Protein AF-A0A2I0KK84-F1 (afdb_monomer_lite)

InterPro domains:
  IPR024599 Retinoblastoma-associated protein, N-terminal [PF11934] (88-222)
  IPR024599 Retinoblastoma-associated protein, N-terminal [SM01367] (76-222)
  IPR028309 Retinoblastoma protein family [PTHR13742] (11-236)

pLDDT: mean 79.25, std 16.7, range [33.12, 95.94]

Structure (mmCIF, N/CA/C/O backbone):
data_AF-A0A2I0KK84-F1
#
_entry.id   AF-A0A2I0KK84-F1
#
loop_
_atom_site.group_PDB
_atom_site.id
_atom_site.type_symbol
_atom_site.label_atom_id
_atom_site.label_alt_id
_atom_site.label_comp_id
_atom_site.label_asym_id
_atom_site.label_entity_id
_atom_site.label_seq_id
_atom_site.pdbx_PDB_ins_code
_atom_site.Cartn_x
_atom_site.Cartn_y
_atom_site.Cartn_z
_atom_site.occupancy
_atom_site.B_iso_or_equiv
_atom_site.auth_seq_id
_atom_site.auth_comp_id
_atom_site.auth_asym_id
_atom_site.auth_atom_id
_atom_site.pdbx_PDB_model_num
ATOM 1 N N . MET A 1 1 ? -22.135 7.947 37.751 1.00 33.12 1 MET A N 1
ATOM 2 C CA . MET A 1 1 ? -23.069 8.814 37.005 1.00 33.12 1 MET A CA 1
ATOM 3 C C . MET A 1 1 ? -22.453 8.969 35.633 1.00 33.12 1 MET A C 1
ATOM 5 O O . MET A 1 1 ? -21.599 9.827 35.465 1.00 33.12 1 MET A O 1
ATOM 9 N N . ASP A 1 2 ? -22.790 8.059 34.724 1.00 37.44 2 ASP A N 1
ATOM 10 C CA . ASP A 1 2 ? -22.299 8.095 33.347 1.00 37.44 2 ASP A CA 1
ATOM 11 C C . ASP A 1 2 ? -23.127 9.112 32.564 1.00 37.44 2 ASP A C 1
ATOM 13 O O . ASP A 1 2 ? -24.360 9.060 32.559 1.00 37.44 2 ASP A O 1
ATOM 17 N N . SER A 1 3 ? -22.447 10.087 31.967 1.00 38.97 3 SER A N 1
ATOM 18 C CA . SER A 1 3 ? -23.078 11.108 31.138 1.00 38.97 3 SER A CA 1
ATOM 19 C C . SER A 1 3 ? -23.563 10.484 29.822 1.00 38.97 3 SER A C 1
ATOM 21 O O . SER A 1 3 ? -22.759 9.881 29.113 1.00 38.97 3 SER A O 1
ATOM 23 N N . PRO A 1 4 ? -24.829 10.688 29.415 1.00 45.78 4 PRO A N 1
ATOM 24 C CA . PRO A 1 4 ? -25.381 10.139 28.170 1.00 45.78 4 PRO A CA 1
ATOM 25 C C . PRO A 1 4 ? -24.729 10.697 26.888 1.00 45.78 4 PRO A C 1
ATOM 27 O O . PRO A 1 4 ? -24.969 10.171 25.804 1.00 45.78 4 PRO A O 1
ATOM 30 N N . ALA A 1 5 ? -23.883 11.727 27.000 1.00 46.88 5 ALA A N 1
ATOM 31 C CA . ALA A 1 5 ? -23.176 12.343 25.878 1.00 46.88 5 ALA A CA 1
ATOM 32 C C . ALA A 1 5 ? -22.099 11.436 25.246 1.00 46.88 5 ALA A C 1
ATOM 34 O O . ALA A 1 5 ? -21.912 11.491 24.036 1.00 46.88 5 ALA A O 1
ATOM 35 N N . ASP A 1 6 ? -21.448 10.570 26.031 1.00 55.09 6 ASP A N 1
ATOM 36 C CA . ASP A 1 6 ? -20.323 9.738 25.562 1.00 55.09 6 ASP A CA 1
ATOM 37 C C . ASP A 1 6 ? -20.799 8.611 24.620 1.00 55.09 6 ASP A C 1
ATOM 39 O O . ASP A 1 6 ? -20.176 8.297 23.609 1.00 55.09 6 ASP A O 1
ATOM 43 N N . SER A 1 7 ? -21.994 8.065 24.882 1.00 60.94 7 SER A N 1
ATOM 44 C CA . SER A 1 7 ? -22.589 7.000 24.058 1.00 60.94 7 SER A CA 1
ATOM 45 C C . SER A 1 7 ? -22.933 7.442 22.628 1.00 60.94 7 SER A C 1
ATOM 47 O O . SER A 1 7 ? -22.728 6.683 21.682 1.00 60.94 7 SER A O 1
ATOM 49 N N . GLY A 1 8 ? -23.396 8.684 22.446 1.00 70.06 8 GLY A N 1
ATOM 50 C CA . GLY A 1 8 ? -23.787 9.201 21.131 1.00 70.06 8 GLY A CA 1
ATOM 51 C C . GLY A 1 8 ? -22.597 9.504 20.219 1.00 70.06 8 GLY A C 1
ATOM 52 O O . GLY A 1 8 ? -22.679 9.309 19.006 1.00 70.06 8 GLY A O 1
ATOM 53 N N . GLU A 1 9 ? -21.475 9.943 20.789 1.00 70.19 9 GLU A N 1
ATOM 54 C CA . GLU A 1 9 ? -20.244 10.195 20.035 1.00 70.19 9 GLU A CA 1
ATOM 55 C C . GLU A 1 9 ? -19.586 8.882 19.593 1.00 70.19 9 GLU A C 1
ATOM 57 O O . GLU A 1 9 ? -19.183 8.745 18.436 1.00 70.19 9 GLU A O 1
ATOM 62 N N . ILE A 1 10 ? -19.578 7.876 20.474 1.00 72.19 10 ILE A N 1
ATOM 63 C CA . ILE A 1 10 ? -19.091 6.522 20.185 1.00 72.19 10 ILE A CA 1
ATOM 64 C C . ILE A 1 10 ? -19.821 5.899 18.985 1.00 72.19 10 ILE A C 1
ATOM 66 O O . ILE A 1 10 ? -19.176 5.331 18.095 1.00 72.19 10 ILE A O 1
ATOM 70 N N . ASP A 1 11 ? -21.148 6.019 18.939 1.00 81.12 11 ASP A N 1
ATOM 71 C CA . ASP A 1 11 ? -21.962 5.478 17.847 1.00 81.12 11 ASP A CA 1
ATOM 72 C C . ASP A 1 11 ? -21.779 6.279 16.547 1.00 81.12 11 ASP A C 1
ATOM 74 O O . ASP A 1 11 ? -21.732 5.707 15.452 1.00 81.12 11 ASP A O 1
ATOM 78 N N . ALA A 1 12 ? -21.584 7.598 16.647 1.00 85.62 12 ALA A N 1
ATOM 79 C CA . ALA A 1 12 ? -21.305 8.447 15.493 1.00 85.62 12 ALA A CA 1
ATOM 80 C C . ALA A 1 12 ? -19.958 8.107 14.828 1.00 85.62 12 ALA A C 1
ATOM 82 O O . ALA A 1 12 ? -19.878 8.052 13.598 1.00 85.62 12 ALA A O 1
ATOM 83 N N . VAL A 1 13 ? -18.904 7.850 15.613 1.00 86.62 13 VAL A N 1
ATOM 84 C CA . VAL A 1 13 ? -17.591 7.437 15.084 1.00 86.62 13 VAL A CA 1
ATOM 85 C C . VAL A 1 13 ? -17.685 6.051 14.431 1.00 86.62 13 VAL A C 1
ATOM 87 O O . VAL A 1 13 ? -17.140 5.844 13.347 1.00 86.62 13 VAL A O 1
ATOM 90 N N . GLU A 1 14 ? -18.403 5.100 15.039 1.00 88.69 14 GLU A N 1
ATOM 91 C CA . GLU A 1 14 ? -18.605 3.761 14.461 1.00 88.69 14 GLU A CA 1
ATOM 92 C C . GLU A 1 14 ? -19.365 3.820 13.126 1.00 88.69 14 GLU A C 1
ATOM 94 O O . GLU A 1 14 ? -19.008 3.117 12.172 1.00 88.69 14 GLU A O 1
ATOM 99 N N . SER A 1 15 ? -20.348 4.719 13.009 1.00 89.62 15 SER A N 1
ATOM 100 C CA . SER A 1 15 ? -21.029 4.993 11.741 1.00 89.62 15 SER A CA 1
ATOM 101 C C . SER A 1 15 ? -20.069 5.549 10.684 1.00 89.62 15 SER A C 1
ATOM 103 O O . SER A 1 15 ? -20.058 5.050 9.557 1.00 89.62 15 SER A O 1
ATOM 105 N N . ARG A 1 16 ? -19.213 6.523 11.039 1.00 90.88 16 ARG A N 1
ATOM 106 C CA . ARG A 1 16 ? -18.192 7.073 10.124 1.00 90.88 16 ARG A CA 1
ATOM 107 C C . ARG A 1 16 ? -17.195 6.011 9.668 1.00 90.88 16 ARG A C 1
ATOM 109 O O . ARG A 1 16 ? -16.869 5.953 8.486 1.00 90.88 16 ARG A O 1
ATOM 116 N N . PHE A 1 17 ? -16.742 5.141 10.570 1.00 91.38 17 PHE A N 1
ATOM 117 C CA . PHE A 1 17 ? -15.854 4.032 10.215 1.00 91.38 17 PHE A CA 1
ATOM 118 C C . PHE A 1 17 ? -16.531 3.040 9.264 1.00 91.38 17 PHE A C 1
ATOM 120 O O . PHE A 1 17 ? -15.917 2.563 8.311 1.00 91.38 17 PHE A O 1
ATOM 127 N N . THR A 1 18 ? -17.808 2.743 9.495 1.00 90.75 18 THR A N 1
ATOM 128 C CA . THR A 1 18 ? -18.591 1.845 8.640 1.00 90.75 18 THR A CA 1
ATOM 129 C C . THR A 1 18 ? -18.776 2.422 7.240 1.00 90.75 18 THR A C 1
ATOM 131 O O . THR A 1 18 ? -18.600 1.712 6.249 1.00 90.75 18 THR A O 1
ATOM 134 N N . GLU A 1 19 ? -19.107 3.709 7.150 1.00 89.50 19 GLU A N 1
ATOM 135 C CA . GLU A 1 19 ? -19.177 4.435 5.885 1.00 89.50 19 GLU A CA 1
ATOM 136 C C . GLU A 1 19 ? -17.816 4.448 5.184 1.00 89.50 19 GLU A C 1
ATOM 138 O O . GLU A 1 19 ? -17.741 4.133 3.997 1.00 89.50 19 GLU A O 1
ATOM 143 N N . PHE A 1 20 ? -16.735 4.703 5.927 1.00 87.88 20 PHE A N 1
ATOM 144 C CA . PHE A 1 20 ? -15.373 4.607 5.417 1.00 87.88 20 PHE A CA 1
ATOM 145 C C . PHE A 1 20 ? -15.127 3.210 4.835 1.00 87.88 20 PHE A C 1
ATOM 147 O O . PHE A 1 20 ? -14.833 3.091 3.659 1.00 87.88 20 PHE A O 1
ATOM 154 N N . CYS A 1 21 ? -15.371 2.125 5.568 1.00 86.75 21 CYS A N 1
ATOM 155 C CA . CYS A 1 21 ? -15.178 0.761 5.064 1.00 86.75 21 CYS A CA 1
ATOM 156 C C . CYS A 1 21 ? -15.985 0.445 3.788 1.00 86.75 21 CYS A C 1
ATOM 158 O O . CYS A 1 21 ? -15.460 -0.197 2.875 1.00 86.75 21 CYS A O 1
ATOM 160 N N . LYS A 1 22 ? -17.240 0.909 3.707 1.00 82.19 22 LYS A N 1
ATOM 161 C CA . LYS A 1 22 ? -18.108 0.729 2.529 1.00 82.19 22 LYS A CA 1
ATOM 162 C C . LYS A 1 22 ? -17.603 1.512 1.319 1.00 82.19 22 LYS A C 1
ATOM 164 O O . LYS A 1 22 ? -17.565 0.971 0.217 1.00 82.19 22 LYS A O 1
ATOM 169 N N . ASN A 1 23 ? -17.184 2.757 1.537 1.00 73.38 23 ASN A N 1
ATOM 170 C CA . ASN A 1 23 ? -16.682 3.644 0.490 1.00 73.38 23 ASN A CA 1
ATOM 171 C C . ASN A 1 23 ? -15.270 3.274 0.043 1.00 73.38 23 ASN A C 1
ATOM 173 O O . ASN A 1 23 ? -14.883 3.568 -1.086 1.00 73.38 23 ASN A O 1
ATOM 177 N N . VAL A 1 24 ? -14.481 2.672 0.936 1.00 62.72 24 VAL A N 1
ATOM 178 C CA . VAL A 1 24 ? -13.043 2.599 0.731 1.00 62.72 24 VAL A CA 1
ATOM 179 C C . VAL A 1 24 ? -12.709 1.518 -0.285 1.00 62.72 24 VAL A C 1
ATOM 181 O O . VAL A 1 24 ? -11.815 1.761 -1.089 1.00 62.72 24 VAL A O 1
ATOM 184 N N . LEU A 1 25 ? -13.360 0.344 -0.296 1.00 60.62 25 LEU A N 1
ATOM 185 C CA . LEU A 1 25 ? -12.730 -0.821 -0.949 1.00 60.62 25 LEU A CA 1
ATOM 186 C C . LEU A 1 25 ? -13.645 -1.905 -1.520 1.00 60.62 25 LEU A C 1
ATOM 188 O O . LEU A 1 25 ? -13.113 -2.932 -1.937 1.00 60.62 25 LEU A O 1
ATOM 192 N N . SER A 1 26 ? -14.976 -1.739 -1.509 1.00 66.38 26 SER A N 1
ATOM 193 C CA . SER A 1 26 ? -15.898 -2.860 -1.786 1.00 66.38 26 SER A CA 1
ATOM 194 C C . SER A 1 26 ? -15.462 -4.125 -1.031 1.00 66.38 26 SER A C 1
ATOM 196 O O . SER A 1 26 ? -15.293 -5.185 -1.628 1.00 66.38 26 SER A O 1
ATOM 198 N N . LEU A 1 27 ? -15.161 -3.958 0.266 1.00 71.44 27 LEU A N 1
ATOM 199 C CA . LEU A 1 27 ? -14.640 -5.029 1.112 1.00 71.44 27 LEU A CA 1
ATOM 200 C C . LEU A 1 27 ? -15.548 -6.246 1.016 1.00 71.44 27 LEU A C 1
ATOM 202 O O . LEU A 1 27 ? -16.772 -6.111 1.081 1.00 71.44 27 LEU A O 1
ATOM 206 N N . ASP A 1 28 ? -14.944 -7.426 0.936 1.00 79.56 28 ASP A N 1
ATOM 207 C CA . ASP A 1 28 ? -15.693 -8.647 1.150 1.00 79.56 28 ASP A CA 1
ATOM 208 C C . ASP A 1 28 ? -16.299 -8.640 2.563 1.00 79.56 28 ASP A C 1
ATOM 210 O O . ASP A 1 28 ? -15.789 -8.015 3.503 1.00 79.56 28 ASP A O 1
ATOM 214 N N . GLU A 1 29 ? -17.420 -9.336 2.705 1.00 82.12 29 GLU A N 1
ATOM 215 C CA . GLU A 1 29 ? -18.215 -9.333 3.929 1.00 82.12 29 GLU A CA 1
ATOM 216 C C . GLU A 1 29 ? -17.411 -9.804 5.154 1.00 82.12 29 GLU A C 1
ATOM 218 O O . GLU A 1 29 ? -17.596 -9.288 6.261 1.00 82.12 29 GLU A O 1
ATOM 223 N N . SER A 1 30 ? -16.450 -10.715 4.957 1.00 85.19 30 SER A N 1
ATOM 224 C CA . SER A 1 30 ? -15.622 -11.244 6.041 1.00 85.19 30 SER A CA 1
ATOM 225 C C . SER A 1 30 ? -14.614 -10.209 6.546 1.00 85.19 30 SER A C 1
ATOM 227 O O . SER A 1 30 ? -14.532 -9.953 7.753 1.00 85.19 30 SER A O 1
ATOM 229 N N . THR A 1 31 ? -13.921 -9.531 5.631 1.00 84.81 31 THR A N 1
ATOM 230 C CA . THR A 1 31 ? -12.954 -8.481 5.953 1.00 84.81 31 THR A CA 1
ATOM 231 C C . THR A 1 31 ? -13.646 -7.252 6.529 1.00 84.81 31 THR A C 1
ATOM 233 O O . THR A 1 31 ? -13.137 -6.637 7.471 1.00 84.81 31 THR A O 1
ATOM 236 N N . PHE A 1 32 ? -14.836 -6.909 6.032 1.00 88.25 32 PHE A N 1
ATOM 237 C CA . PHE A 1 32 ? -15.665 -5.858 6.613 1.00 88.25 32 PHE A CA 1
ATOM 238 C C . PHE A 1 32 ? -16.050 -6.196 8.061 1.00 88.25 32 PHE A C 1
ATOM 240 O O . PHE A 1 32 ? -15.816 -5.393 8.968 1.00 88.25 32 PHE A O 1
ATOM 247 N N . SER A 1 33 ? -16.562 -7.407 8.310 1.00 88.75 33 SER A N 1
ATOM 248 C CA . SER A 1 33 ? -16.962 -7.834 9.655 1.00 88.75 33 SER A CA 1
ATOM 249 C C . SER A 1 33 ? -15.792 -7.835 10.642 1.00 88.75 33 SER A C 1
ATOM 251 O O . SER A 1 33 ? -15.963 -7.424 11.792 1.00 88.75 33 SER A O 1
ATOM 253 N N . GLN A 1 34 ? -14.605 -8.276 10.222 1.00 90.25 34 GLN A N 1
ATOM 254 C CA . GLN A 1 34 ? -13.406 -8.255 11.063 1.00 90.25 34 GLN A CA 1
ATOM 255 C C . GLN A 1 34 ? -12.913 -6.831 11.333 1.00 90.25 34 GLN A C 1
ATOM 257 O O . GLN A 1 34 ? -12.509 -6.531 12.456 1.00 90.25 34 GLN A O 1
ATOM 262 N N . SER A 1 35 ? -13.006 -5.945 10.338 1.00 91.06 35 SER A N 1
ATOM 263 C CA . SER A 1 35 ? -12.667 -4.522 10.474 1.00 91.06 35 SER A CA 1
ATOM 264 C C . SER A 1 35 ? -13.551 -3.837 11.509 1.00 91.06 35 SER A C 1
ATOM 266 O O . SER A 1 35 ? -13.036 -3.198 12.424 1.00 91.06 35 SER A O 1
ATOM 268 N N . VAL A 1 36 ? -14.871 -4.033 11.428 1.00 92.56 36 VAL A N 1
ATOM 269 C CA . VAL A 1 36 ? -15.829 -3.487 12.407 1.00 92.56 36 VAL A CA 1
ATOM 270 C C . VAL A 1 36 ? -15.592 -4.076 13.797 1.00 92.56 36 VAL A C 1
ATOM 272 O O . VAL A 1 36 ? -15.618 -3.343 14.784 1.00 92.56 36 VAL A O 1
ATOM 275 N N . LYS A 1 37 ? -15.296 -5.379 13.893 1.00 93.44 37 LYS A N 1
ATOM 276 C CA . LYS A 1 37 ? -14.984 -6.028 15.172 1.00 93.44 37 LYS A CA 1
ATOM 277 C C . LYS A 1 37 ? -13.737 -5.425 15.825 1.00 93.44 37 LYS A C 1
ATOM 279 O O . LYS A 1 37 ? -13.807 -5.002 16.974 1.00 93.44 37 LYS A O 1
ATOM 284 N N . LEU A 1 38 ? -12.617 -5.345 15.101 1.00 93.94 38 LEU A N 1
ATOM 285 C CA . LEU A 1 38 ? -11.375 -4.767 15.627 1.00 93.94 38 LEU A CA 1
ATOM 286 C C . LEU A 1 38 ? -11.544 -3.280 15.964 1.00 93.94 38 LEU A C 1
ATOM 288 O O . LEU A 1 38 ? -11.023 -2.808 16.976 1.00 93.94 38 LEU A O 1
ATOM 292 N N . PHE A 1 39 ? -12.296 -2.539 15.150 1.00 94.19 39 PHE A N 1
ATOM 293 C CA . PHE A 1 39 ? -12.620 -1.150 15.447 1.00 94.19 39 PHE A CA 1
ATOM 294 C C . PHE A 1 39 ? -13.385 -1.023 16.768 1.00 94.19 39 PHE A C 1
ATOM 296 O O . PHE A 1 39 ? -12.996 -0.230 17.619 1.00 94.19 39 PHE A O 1
ATOM 303 N N . ARG A 1 40 ? -14.419 -1.841 16.996 1.00 92.56 40 ARG A N 1
ATOM 304 C CA . ARG A 1 40 ? -15.213 -1.799 18.232 1.00 92.56 40 ARG A CA 1
ATOM 305 C C . ARG A 1 40 ? -14.384 -2.095 19.479 1.00 92.56 40 ARG A C 1
ATOM 307 O O . ARG A 1 40 ? -14.573 -1.431 20.493 1.00 92.56 40 ARG A O 1
ATOM 314 N N . GLU A 1 41 ? -13.445 -3.030 19.385 1.00 92.19 41 GLU A N 1
ATOM 315 C CA . GLU A 1 41 ? -12.518 -3.325 20.481 1.00 92.19 41 GLU A CA 1
ATOM 316 C C . GLU A 1 41 ? -11.531 -2.177 20.718 1.00 92.19 41 GLU A C 1
ATOM 318 O O . GLU A 1 41 ? -11.165 -1.908 21.853 1.00 92.19 41 GLU A O 1
ATOM 323 N N . THR A 1 42 ? -11.115 -1.451 19.677 1.00 91.56 42 THR A N 1
ATOM 324 C CA . THR A 1 42 ? -10.060 -0.425 19.780 1.00 91.56 42 THR A CA 1
ATOM 325 C C . THR A 1 42 ? -10.568 1.018 19.869 1.00 91.56 42 THR A C 1
ATOM 327 O O . THR A 1 42 ? -9.778 1.907 20.185 1.00 91.56 42 THR A O 1
ATOM 330 N N . LYS A 1 43 ? -11.862 1.290 19.637 1.00 87.75 43 LYS A N 1
ATOM 331 C CA . LYS A 1 43 ? -12.420 2.658 19.559 1.00 87.75 43 LYS A CA 1
ATOM 332 C C . LYS A 1 43 ? -12.238 3.471 20.840 1.00 87.75 43 LYS A C 1
ATOM 334 O O . LYS A 1 43 ? -11.976 4.668 20.774 1.00 87.75 43 LYS A O 1
ATOM 339 N N . HIS A 1 44 ? -12.278 2.821 22.002 1.00 87.19 44 HIS A N 1
ATOM 340 C CA . HIS A 1 44 ? -12.043 3.480 23.288 1.00 87.19 44 HIS A CA 1
ATOM 341 C C . HIS A 1 44 ? -10.611 4.035 23.409 1.00 87.19 44 HIS A C 1
ATOM 343 O O . HIS A 1 44 ? -10.411 5.113 23.964 1.00 87.19 44 HIS A O 1
ATOM 349 N N . LEU A 1 45 ? -9.619 3.349 22.822 1.00 86.44 45 LEU A N 1
ATOM 350 C CA . LEU A 1 45 ? -8.225 3.804 22.799 1.00 86.44 45 LEU A CA 1
ATOM 351 C C . LEU A 1 45 ? -8.044 5.036 21.909 1.00 86.44 45 LEU A C 1
ATOM 353 O O . LEU A 1 45 ? -7.182 5.871 22.179 1.00 86.44 45 LEU A O 1
ATOM 357 N N . MET A 1 46 ? -8.831 5.148 20.837 1.00 82.19 46 MET A N 1
ATOM 358 C CA . MET A 1 46 ? -8.838 6.322 19.965 1.00 82.19 46 MET A CA 1
ATOM 359 C C . MET A 1 46 ? -9.383 7.542 20.715 1.00 82.19 46 MET A C 1
ATOM 361 O O . MET A 1 46 ? -8.729 8.584 20.748 1.00 82.19 46 MET A O 1
ATOM 365 N N . LEU A 1 47 ? -10.533 7.383 21.375 1.00 76.62 47 LEU A N 1
ATOM 366 C CA . LEU A 1 47 ? -11.208 8.447 22.125 1.00 76.62 47 LEU A CA 1
ATOM 367 C C . LEU A 1 47 ? -10.343 8.976 23.276 1.00 76.62 47 LEU A C 1
ATOM 369 O O . LEU A 1 47 ? -10.202 10.186 23.429 1.00 76.62 47 LEU A O 1
ATOM 373 N N . SER A 1 48 ? -9.636 8.098 23.998 1.00 74.75 48 SER A N 1
ATOM 374 C CA . SER A 1 48 ? -8.691 8.523 25.043 1.00 74.75 48 SER A CA 1
ATOM 375 C C . SER A 1 48 ? -7.480 9.309 24.512 1.00 74.75 48 SER A C 1
ATOM 377 O O . SER A 1 48 ? -6.795 9.998 25.266 1.00 74.75 48 SER A O 1
ATOM 379 N N . ASN A 1 49 ? -7.165 9.198 23.216 1.00 64.81 49 ASN A N 1
ATOM 380 C CA . ASN A 1 49 ? -6.065 9.945 22.600 1.00 64.81 49 ASN A CA 1
ATOM 381 C C . ASN A 1 49 ? -6.506 11.312 22.080 1.00 64.81 49 ASN A C 1
ATOM 383 O O . ASN A 1 49 ? -5.712 12.248 22.123 1.00 64.81 49 ASN A O 1
ATOM 387 N N . LEU A 1 50 ? -7.757 11.443 21.633 1.00 64.38 50 LEU A N 1
ATOM 388 C CA . LEU A 1 50 ? -8.321 12.705 21.152 1.00 64.38 50 LEU A CA 1
ATOM 389 C C . LEU A 1 50 ? -8.305 13.798 22.231 1.00 64.38 50 LEU A C 1
ATOM 391 O O . LEU A 1 50 ? -8.079 14.963 21.920 1.00 64.38 50 LEU A O 1
ATOM 395 N N . SER A 1 51 ? -8.423 13.423 23.507 1.00 52.16 51 SER A N 1
ATOM 396 C CA . SER A 1 51 ? -8.337 14.352 24.641 1.00 52.16 51 SER A CA 1
ATOM 397 C C . SER A 1 51 ? -6.919 14.850 24.962 1.00 52.16 51 SER A C 1
ATOM 399 O O . SER A 1 51 ? -6.768 15.735 25.801 1.00 52.16 51 SER A O 1
ATOM 401 N N . THR A 1 52 ? -5.873 14.285 24.343 1.00 48.56 52 THR A N 1
ATOM 402 C CA . THR A 1 52 ? -4.478 14.442 24.808 1.00 48.56 52 THR A CA 1
ATOM 403 C C . THR A 1 52 ? -3.515 14.957 23.725 1.00 48.56 52 THR A C 1
ATOM 405 O O . THR A 1 52 ? -2.343 15.205 24.007 1.00 48.56 52 THR A O 1
ATOM 408 N N . VAL A 1 53 ? -3.966 15.139 22.478 1.00 49.03 53 VAL A N 1
ATOM 409 C CA . VAL A 1 53 ? -3.086 15.466 21.342 1.00 49.03 53 VAL A CA 1
ATOM 410 C C . VAL A 1 53 ? -3.219 16.938 20.943 1.00 49.03 53 VAL A C 1
ATOM 412 O O . VAL A 1 53 ? -4.113 17.331 20.206 1.00 49.03 53 VAL A O 1
ATOM 415 N N . GLY A 1 54 ? -2.276 17.764 21.399 1.00 47.34 54 GLY A N 1
ATOM 416 C CA . GLY A 1 54 ? -2.211 19.204 21.106 1.00 47.34 54 GLY A CA 1
ATOM 417 C C . GLY A 1 54 ? -1.639 19.587 19.732 1.00 47.34 54 GLY A C 1
ATOM 418 O O . GLY A 1 54 ? -1.143 20.699 19.592 1.00 47.34 54 GLY A O 1
ATOM 419 N N . SER A 1 55 ? -1.649 18.699 18.730 1.00 52.44 55 SER A N 1
ATOM 420 C CA . SER A 1 55 ? -1.049 18.991 17.409 1.00 52.44 55 SER A CA 1
ATOM 421 C C . SER A 1 55 ? -1.784 18.409 16.196 1.00 52.44 55 SER A C 1
ATOM 423 O O . SER A 1 55 ? -1.472 18.806 15.077 1.00 52.44 55 SER A O 1
ATOM 425 N N . ILE A 1 56 ? -2.723 17.481 16.382 1.00 64.50 56 ILE A N 1
ATOM 426 C CA . ILE A 1 56 ? -3.416 16.770 15.300 1.00 64.50 56 ILE A CA 1
ATOM 427 C C . ILE A 1 56 ? -4.903 17.041 15.492 1.00 64.50 56 ILE A C 1
ATOM 429 O O . ILE A 1 56 ? -5.406 16.944 16.612 1.00 64.50 56 ILE A O 1
ATOM 433 N N . THR A 1 57 ? -5.600 17.423 14.425 1.00 76.06 57 THR A N 1
ATOM 434 C CA . THR A 1 57 ? -7.050 17.645 14.511 1.00 76.06 57 THR A CA 1
ATOM 435 C C . THR A 1 57 ? -7.765 16.338 14.852 1.00 76.06 57 THR A C 1
ATOM 437 O O . THR A 1 57 ? -7.300 15.256 14.487 1.00 76.06 57 THR A O 1
ATOM 440 N N . ALA A 1 58 ? -8.910 16.417 15.533 1.00 77.75 58 ALA A N 1
ATOM 441 C CA . ALA A 1 58 ? -9.678 15.226 15.894 1.00 77.75 58 ALA A CA 1
ATOM 442 C C . ALA A 1 58 ? -10.005 14.350 14.668 1.00 77.75 58 ALA A C 1
ATOM 444 O O . ALA A 1 58 ? -9.842 13.132 14.697 1.00 77.75 58 ALA A O 1
ATOM 445 N N . GLU A 1 59 ? -10.350 14.991 13.550 1.00 83.12 59 GLU A N 1
ATOM 446 C CA . GLU A 1 59 ? -10.620 14.326 12.274 1.00 83.12 59 GLU A CA 1
ATOM 447 C C . GLU A 1 59 ? -9.401 13.595 11.698 1.00 83.12 59 GLU A C 1
ATOM 449 O O . GLU A 1 59 ? -9.525 12.520 11.112 1.00 83.12 59 GLU A O 1
ATOM 454 N N . GLU A 1 60 ? -8.207 14.167 11.833 1.00 85.25 60 GLU A N 1
ATOM 455 C CA . GLU A 1 60 ? -6.984 13.543 11.339 1.00 85.25 60 GLU A CA 1
ATOM 456 C C . GLU A 1 60 ? -6.601 12.330 12.196 1.00 85.25 60 GLU A C 1
ATOM 458 O O . GLU A 1 60 ? -6.278 11.274 11.650 1.00 85.25 60 GLU A O 1
ATOM 463 N N . ALA A 1 61 ? -6.738 12.422 13.522 1.00 85.44 61 ALA A N 1
ATOM 464 C CA . ALA A 1 61 ? -6.533 11.288 14.421 1.00 85.44 61 ALA A CA 1
ATOM 465 C C . ALA A 1 61 ? -7.507 10.127 14.131 1.00 85.44 61 ALA A C 1
ATOM 467 O O . ALA A 1 61 ? -7.086 8.967 14.131 1.00 85.44 61 ALA A O 1
ATOM 468 N N . GLU A 1 62 ? -8.772 10.425 13.810 1.00 89.31 62 GLU A N 1
ATOM 469 C CA . GLU A 1 62 ? -9.741 9.421 13.343 1.00 89.31 62 GLU A CA 1
ATOM 470 C C . GLU A 1 62 ? -9.265 8.725 12.064 1.00 89.31 62 GLU A C 1
ATOM 472 O O . GLU A 1 62 ? -9.229 7.496 12.000 1.00 89.31 62 GLU A O 1
ATOM 477 N N . ARG A 1 63 ? -8.829 9.491 11.057 1.00 90.88 63 ARG A N 1
ATOM 478 C CA . ARG A 1 63 ? -8.331 8.944 9.782 1.00 90.88 63 ARG A CA 1
ATOM 479 C C . ARG A 1 63 ? -7.129 8.025 9.980 1.00 90.88 63 ARG A C 1
ATOM 481 O O . ARG A 1 63 ? -7.060 6.961 9.352 1.00 90.88 63 ARG A O 1
ATOM 488 N N . TYR A 1 64 ? -6.196 8.402 10.856 1.00 91.56 64 TYR A N 1
ATOM 489 C CA . TYR A 1 64 ? -5.064 7.549 11.219 1.00 91.56 64 TYR A CA 1
ATOM 490 C C . TYR A 1 64 ? -5.528 6.259 11.897 1.00 91.56 64 TYR A C 1
ATOM 492 O O . TYR A 1 64 ? -5.041 5.182 11.545 1.00 91.56 64 TYR A O 1
ATOM 500 N N . TRP A 1 65 ? -6.497 6.340 12.811 1.00 92.62 65 TRP A N 1
ATOM 501 C CA . TRP A 1 65 ? -7.017 5.165 13.507 1.00 92.62 65 TRP A CA 1
ATOM 502 C C . TRP A 1 65 ? -7.778 4.217 12.575 1.00 92.62 65 TRP A C 1
ATOM 504 O O . TRP A 1 65 ? -7.566 3.005 12.610 1.00 92.62 65 TRP A O 1
ATOM 514 N N . PHE A 1 66 ? -8.610 4.750 11.679 1.00 93.00 66 PHE A N 1
ATOM 515 C CA . PHE A 1 66 ? -9.320 3.954 10.675 1.00 93.00 66 PHE A CA 1
ATOM 516 C C . PHE A 1 66 ? -8.329 3.235 9.757 1.00 93.00 66 PHE A C 1
ATOM 518 O O . PHE A 1 66 ? -8.452 2.032 9.511 1.00 93.00 66 PHE A O 1
ATOM 525 N N . SER A 1 67 ? -7.298 3.957 9.310 1.00 93.50 67 SER A N 1
ATOM 526 C CA . SER A 1 67 ? -6.235 3.399 8.474 1.00 93.50 67 SER A CA 1
ATOM 527 C C . SER A 1 67 ? -5.435 2.322 9.204 1.00 93.50 67 SER A C 1
ATOM 529 O O . SER A 1 67 ? -5.092 1.299 8.613 1.00 93.50 67 SER A O 1
ATOM 531 N N . PHE A 1 68 ? -5.173 2.523 10.496 1.00 94.69 68 PHE A N 1
ATOM 532 C CA . PHE A 1 68 ? -4.515 1.558 11.368 1.00 94.69 68 PHE A CA 1
ATOM 533 C C . PHE A 1 68 ? -5.313 0.254 11.499 1.00 94.69 68 PHE A C 1
ATOM 535 O O . PHE A 1 68 ? -4.748 -0.826 11.305 1.00 94.69 68 PHE A O 1
ATOM 542 N N . VAL A 1 69 ? -6.615 0.344 11.784 1.00 94.38 69 VAL A N 1
ATOM 543 C CA . VAL A 1 69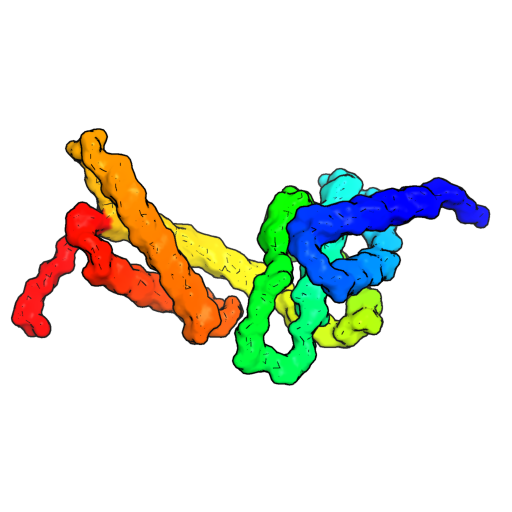 ? -7.494 -0.828 11.920 1.00 94.38 69 VAL A CA 1
ATOM 544 C C . VAL A 1 69 ? -7.535 -1.618 10.618 1.00 94.38 69 VAL A C 1
ATOM 546 O O . VAL A 1 69 ? -7.268 -2.819 10.623 1.00 94.38 69 VAL A O 1
ATOM 549 N N . LEU A 1 70 ? -7.790 -0.947 9.493 1.00 92.25 70 LEU A N 1
ATOM 550 C CA . LEU A 1 70 ? -7.838 -1.593 8.181 1.00 92.25 70 LEU A CA 1
ATOM 551 C C . LEU A 1 70 ? -6.494 -2.213 7.792 1.00 92.25 70 LEU A C 1
ATOM 553 O O . LEU A 1 70 ? -6.463 -3.315 7.248 1.00 92.25 70 LEU A O 1
ATOM 557 N N . TYR A 1 71 ? -5.378 -1.547 8.101 1.00 92.06 71 TYR A N 1
ATOM 558 C CA . TYR A 1 71 ? -4.049 -2.114 7.897 1.00 92.06 71 TYR A CA 1
ATOM 559 C C . TYR A 1 71 ? -3.852 -3.394 8.717 1.00 92.06 71 TYR A C 1
ATOM 561 O O . TYR A 1 71 ? -3.390 -4.395 8.171 1.00 92.06 71 TYR A O 1
ATOM 569 N N . CYS A 1 72 ? -4.235 -3.396 9.997 1.00 92.56 72 CYS A N 1
ATOM 570 C CA . CYS A 1 72 ? -4.128 -4.582 10.844 1.00 92.56 72 CYS A CA 1
ATOM 571 C C . CYS A 1 72 ? -4.984 -5.726 10.306 1.00 92.56 72 CYS A C 1
ATOM 573 O O . CYS A 1 72 ? -4.464 -6.818 10.093 1.00 92.56 72 CYS A O 1
ATOM 575 N N . VAL A 1 73 ? -6.259 -5.470 10.003 1.00 91.44 73 VAL A N 1
ATOM 576 C CA . VAL A 1 73 ? -7.145 -6.496 9.446 1.00 91.44 73 VAL A CA 1
ATOM 577 C C . VAL A 1 73 ? -6.581 -7.032 8.137 1.00 91.44 73 VAL A C 1
ATOM 579 O O . VAL A 1 73 ? -6.388 -8.234 8.028 1.00 91.44 73 VAL A O 1
ATOM 582 N N . ARG A 1 74 ? -6.186 -6.186 7.184 1.00 87.81 74 ARG A N 1
ATOM 583 C CA . ARG A 1 74 ? -5.628 -6.640 5.896 1.00 87.81 74 ARG A CA 1
ATOM 584 C C . ARG A 1 74 ? -4.414 -7.558 6.033 1.00 87.81 74 ARG A C 1
ATOM 586 O O . ARG A 1 74 ? -4.151 -8.370 5.145 1.00 87.81 74 ARG A O 1
ATOM 593 N N . ARG A 1 75 ? -3.620 -7.353 7.082 1.00 87.38 75 ARG A N 1
ATOM 594 C CA . ARG A 1 75 ? -2.338 -8.029 7.303 1.00 87.38 75 ARG A CA 1
ATOM 595 C C . ARG A 1 75 ? -2.444 -9.269 8.170 1.00 87.38 75 ARG A C 1
ATOM 597 O O . ARG A 1 75 ? -1.632 -10.176 8.014 1.00 87.38 75 ARG A O 1
ATOM 604 N N . LEU A 1 76 ? -3.408 -9.282 9.080 1.00 88.19 76 LEU A N 1
ATOM 605 C CA . LEU A 1 76 ? -3.610 -10.356 10.045 1.00 88.19 76 LEU A CA 1
ATOM 606 C C . LEU A 1 76 ? -4.734 -11.308 9.625 1.00 88.19 76 LEU A C 1
ATOM 608 O O . LEU A 1 76 ? -4.775 -12.446 10.085 1.00 88.19 76 LEU A O 1
ATOM 612 N N . SER A 1 77 ? -5.605 -10.870 8.721 1.00 77.50 77 SER A N 1
ATOM 613 C CA . SER A 1 77 ? -6.699 -11.668 8.172 1.00 77.50 77 SER A CA 1
ATOM 614 C C . SER A 1 77 ? -6.206 -12.365 6.911 1.00 77.50 77 SER A C 1
ATOM 616 O O . SER A 1 77 ? -5.879 -11.708 5.926 1.00 77.50 77 SER A O 1
ATOM 618 N N . GLY A 1 78 ? -6.089 -13.693 6.957 1.00 61.19 78 GLY A N 1
ATOM 619 C CA . GLY A 1 78 ? -5.749 -14.502 5.779 1.00 61.19 78 GLY A CA 1
ATOM 620 C C . GLY A 1 78 ? -4.296 -14.972 5.658 1.00 61.19 78 GLY A C 1
ATOM 621 O O . GLY A 1 78 ? -3.803 -15.118 4.548 1.00 61.19 78 GLY A O 1
ATOM 622 N N . ARG A 1 79 ? -3.593 -15.245 6.764 1.00 53.81 79 ARG A N 1
ATOM 623 C CA . ARG A 1 79 ? -2.363 -16.066 6.730 1.00 53.81 79 ARG A CA 1
ATOM 624 C C . ARG A 1 79 ? -2.534 -17.295 7.622 1.00 53.81 79 ARG A C 1
ATOM 626 O O . ARG A 1 79 ? -1.976 -17.351 8.716 1.00 53.81 79 ARG A O 1
ATOM 633 N N . SER A 1 80 ? -3.349 -18.252 7.177 1.00 41.44 80 SER A N 1
ATOM 634 C CA . SER A 1 80 ? -3.187 -19.652 7.582 1.00 41.44 80 SER A CA 1
ATOM 635 C C . SER A 1 80 ? -1.845 -20.135 7.040 1.00 41.44 80 SER A C 1
ATOM 637 O O . SER A 1 80 ? -1.507 -19.898 5.885 1.00 41.44 80 SER A O 1
ATOM 639 N N . SER A 1 81 ? -1.063 -20.796 7.882 1.00 43.75 81 SER A N 1
ATOM 640 C CA . SER A 1 81 ? 0.284 -21.317 7.609 1.00 43.75 81 SER A CA 1
ATOM 641 C C . SER A 1 81 ? 0.365 -22.398 6.514 1.00 43.75 81 SER A C 1
ATOM 643 O O . SER A 1 81 ? 1.417 -22.998 6.339 1.00 43.75 81 SER A O 1
ATOM 645 N N . GLU A 1 82 ? -0.723 -22.665 5.789 1.00 38.16 82 GLU A N 1
ATOM 646 C CA . GLU A 1 82 ? -0.819 -23.731 4.782 1.00 38.16 82 GLU A CA 1
ATOM 647 C C . GLU A 1 82 ? -0.801 -23.204 3.332 1.00 38.16 82 GLU A C 1
ATOM 649 O O . GLU A 1 82 ? -0.593 -23.982 2.405 1.00 38.16 82 GLU A O 1
ATOM 654 N N . ASP A 1 83 ? -0.915 -21.886 3.119 1.00 40.78 83 ASP A N 1
ATOM 655 C CA . ASP A 1 83 ? -1.028 -21.267 1.786 1.00 40.78 83 ASP A CA 1
ATOM 656 C C . ASP A 1 83 ? 0.274 -20.597 1.296 1.00 40.78 83 ASP A C 1
ATOM 658 O O . ASP A 1 83 ? 0.250 -19.589 0.592 1.00 40.78 83 ASP A O 1
ATOM 662 N N . GLU A 1 84 ? 1.448 -21.127 1.652 1.00 40.62 84 GLU A N 1
ATOM 663 C CA . GLU A 1 84 ? 2.741 -20.539 1.243 1.00 40.62 84 GLU A CA 1
ATOM 664 C C . GLU A 1 84 ? 3.081 -20.727 -0.253 1.00 40.62 84 GLU A C 1
ATOM 666 O O . GLU A 1 84 ? 4.055 -20.149 -0.741 1.00 40.62 84 GLU A O 1
ATOM 671 N N . HIS A 1 85 ? 2.277 -21.484 -1.010 1.00 39.91 85 HIS A N 1
ATOM 672 C CA . HIS A 1 85 ? 2.546 -21.795 -2.423 1.00 39.91 85 HIS A CA 1
ATOM 673 C C . HIS A 1 85 ? 1.526 -21.272 -3.431 1.00 39.91 85 HIS A C 1
ATOM 675 O O . HIS A 1 85 ? 1.755 -21.384 -4.636 1.00 39.91 85 HIS A O 1
ATOM 681 N N . THR A 1 86 ? 0.442 -20.654 -2.978 1.00 35.31 86 THR A N 1
ATOM 682 C CA . THR A 1 86 ? -0.545 -20.064 -3.879 1.00 35.31 86 THR A CA 1
ATOM 683 C C . THR A 1 86 ? -0.404 -18.557 -3.776 1.00 35.31 86 THR A C 1
ATOM 685 O O . THR A 1 86 ? -0.735 -17.976 -2.747 1.00 35.31 86 THR A O 1
ATOM 688 N N . GLU A 1 87 ? 0.113 -17.913 -4.830 1.00 42.53 87 GLU A N 1
ATOM 689 C CA . GLU A 1 87 ? -0.034 -16.469 -5.038 1.00 42.53 87 GLU A CA 1
ATOM 690 C C . GLU A 1 87 ? -1.539 -16.163 -5.023 1.00 42.53 87 GLU A C 1
ATOM 692 O O . GLU A 1 87 ? -2.233 -16.248 -6.036 1.00 42.53 87 GLU A O 1
ATOM 697 N N . SER A 1 88 ? -2.075 -15.918 -3.827 1.00 37.75 88 SER A N 1
ATOM 698 C CA . SER A 1 88 ? -3.481 -15.630 -3.614 1.00 37.75 88 SER A CA 1
ATOM 699 C C . SER A 1 88 ? -3.813 -14.409 -4.452 1.00 37.75 88 SER A C 1
ATOM 701 O O . SER A 1 88 ? -3.145 -13.378 -4.305 1.00 37.75 88 SER A O 1
ATOM 703 N N . LYS A 1 89 ? -4.841 -14.524 -5.299 1.00 41.62 89 LYS A N 1
ATOM 704 C CA . LYS A 1 89 ? -5.518 -13.378 -5.908 1.00 41.62 89 LYS A CA 1
ATOM 705 C C . LYS A 1 89 ? -5.551 -12.245 -4.889 1.00 41.62 89 LYS A C 1
ATOM 707 O O . LYS A 1 89 ? -6.113 -12.405 -3.806 1.00 41.62 89 LYS A O 1
ATOM 712 N N . ASP A 1 90 ? -4.903 -11.136 -5.221 1.00 49.97 90 ASP A N 1
ATOM 713 C CA . ASP A 1 90 ? -4.935 -9.902 -4.443 1.00 49.97 90 ASP A CA 1
ATOM 714 C C . ASP A 1 90 ? -6.335 -9.279 -4.615 1.00 49.97 90 ASP A C 1
ATOM 716 O O . ASP A 1 90 ? -6.495 -8.241 -5.239 1.00 49.97 90 ASP A O 1
ATOM 720 N N . ASP A 1 91 ? -7.371 -9.983 -4.143 1.00 53.50 91 ASP A N 1
ATOM 721 C CA . ASP A 1 91 ? -8.798 -9.620 -4.249 1.00 53.50 91 ASP A CA 1
ATOM 722 C C . ASP A 1 91 ? -9.219 -8.650 -3.132 1.00 53.50 91 ASP A C 1
ATOM 724 O O . ASP A 1 91 ? -10.391 -8.339 -2.943 1.00 53.50 91 ASP A O 1
ATOM 728 N N . GLY A 1 92 ? -8.241 -8.182 -2.357 1.00 66.81 92 GLY A N 1
ATOM 729 C CA . GLY A 1 92 ? -8.437 -7.230 -1.286 1.00 66.81 92 GLY A CA 1
ATOM 730 C C . GLY A 1 92 ? -7.899 -5.852 -1.636 1.00 66.81 92 GLY A C 1
ATOM 731 O O . GLY A 1 92 ? -7.530 -5.512 -2.756 1.00 66.81 92 GLY A O 1
ATOM 732 N N . PHE A 1 93 ? -7.802 -5.042 -0.601 1.00 79.38 93 PHE A N 1
ATOM 733 C CA . PHE A 1 93 ? -7.328 -3.680 -0.703 1.00 79.38 93 PHE A CA 1
ATOM 734 C C . PHE A 1 93 ? -5.850 -3.510 -0.405 1.00 79.38 93 PHE A C 1
ATOM 736 O O . PHE A 1 93 ? -5.242 -4.274 0.345 1.00 79.38 93 PHE A O 1
ATOM 743 N N . THR A 1 94 ? -5.280 -2.426 -0.913 1.00 85.62 94 THR A N 1
ATOM 744 C CA . THR A 1 94 ? -3.894 -2.035 -0.659 1.00 85.62 94 THR A CA 1
ATOM 745 C C . THR A 1 94 ? -3.813 -0.932 0.392 1.00 85.62 94 THR A C 1
ATOM 747 O O . THR A 1 94 ? -4.676 -0.059 0.473 1.00 85.62 94 THR A O 1
ATOM 750 N N . LEU A 1 95 ? -2.711 -0.899 1.150 1.00 88.56 95 LEU A N 1
ATOM 751 C CA . LEU A 1 95 ? -2.421 0.206 2.072 1.00 88.56 95 LEU A CA 1
ATOM 752 C C . LEU A 1 95 ? -2.434 1.566 1.352 1.00 88.56 95 LEU A C 1
ATOM 754 O O . LEU A 1 95 ? -2.948 2.544 1.880 1.00 88.56 95 LEU A O 1
ATOM 758 N N . CYS A 1 96 ? -1.940 1.622 0.113 1.00 87.38 96 CYS A N 1
ATOM 759 C CA . CYS A 1 96 ? -1.974 2.838 -0.695 1.00 87.38 96 CYS A CA 1
ATOM 760 C C . CYS A 1 96 ? -3.402 3.337 -0.971 1.00 87.38 96 CYS A C 1
ATOM 762 O O . CYS A 1 96 ? -3.612 4.547 -0.994 1.00 87.38 96 CYS A O 1
ATOM 764 N N . GLN A 1 97 ? -4.373 2.439 -1.177 1.00 88.44 97 GLN A N 1
ATOM 765 C CA . GLN A 1 97 ? -5.780 2.821 -1.343 1.00 88.44 97 GLN A CA 1
ATOM 766 C C . GLN A 1 97 ? -6.357 3.373 -0.037 1.00 88.44 97 GLN A C 1
ATOM 768 O O . GLN A 1 97 ? -6.925 4.462 -0.065 1.00 88.44 97 GLN A O 1
ATOM 773 N N . ILE A 1 98 ? -6.132 2.688 1.095 1.00 91.25 98 ILE A N 1
ATOM 774 C CA . ILE A 1 98 ? -6.574 3.151 2.425 1.00 91.25 98 ILE A CA 1
ATOM 775 C C . ILE A 1 98 ? -6.095 4.583 2.670 1.00 91.25 98 ILE A C 1
ATOM 777 O O . ILE A 1 98 ? -6.892 5.475 2.947 1.00 91.25 98 ILE A O 1
ATOM 781 N N . LEU A 1 99 ? -4.787 4.811 2.524 1.00 92.06 99 LEU A N 1
ATOM 782 C CA . LEU A 1 99 ? -4.181 6.095 2.852 1.00 92.06 99 LEU A CA 1
ATOM 783 C C . LEU A 1 99 ? -4.583 7.195 1.875 1.00 92.06 99 LEU A C 1
ATOM 785 O O . LEU A 1 99 ? -4.787 8.326 2.297 1.00 92.06 99 LEU A O 1
ATOM 789 N N . ARG A 1 100 ? -4.752 6.881 0.584 1.00 89.75 100 ARG A N 1
ATOM 790 C CA . ARG A 1 100 ? -5.241 7.862 -0.394 1.00 89.75 100 ARG A CA 1
ATOM 791 C C . ARG A 1 100 ? -6.635 8.363 -0.025 1.00 89.75 100 ARG A C 1
ATOM 793 O O . ARG A 1 100 ? -6.886 9.558 -0.117 1.00 89.75 100 ARG A O 1
ATOM 800 N N . LEU A 1 101 ? -7.517 7.466 0.401 1.00 89.12 101 LEU A N 1
ATOM 801 C CA . LEU A 1 101 ? -8.891 7.802 0.777 1.00 89.12 101 LEU A CA 1
ATOM 802 C C . LEU A 1 101 ? -8.968 8.495 2.138 1.00 89.12 101 LEU A C 1
ATOM 804 O O . LEU A 1 101 ? -9.774 9.399 2.324 1.00 89.12 101 LEU A O 1
ATOM 808 N N . ALA A 1 102 ? -8.079 8.129 3.060 1.00 90.12 102 ALA A N 1
ATOM 809 C CA . ALA A 1 102 ? -7.888 8.836 4.320 1.00 90.12 102 ALA A CA 1
ATOM 810 C C . ALA A 1 102 ? -7.138 10.176 4.159 1.00 90.12 102 ALA A C 1
ATOM 812 O O . ALA A 1 102 ? -6.983 10.900 5.137 1.00 90.12 102 ALA A O 1
ATOM 813 N N . ASN A 1 103 ? -6.661 10.515 2.955 1.00 90.94 103 ASN A N 1
ATOM 814 C CA . ASN A 1 103 ? -5.785 11.659 2.693 1.00 90.94 103 ASN A CA 1
ATOM 815 C C . ASN A 1 103 ? -4.548 11.702 3.618 1.00 90.94 103 ASN A C 1
ATOM 817 O O . ASN A 1 103 ? -4.194 12.744 4.164 1.00 90.94 103 ASN A O 1
ATOM 821 N N . LEU A 1 104 ? -3.908 10.547 3.812 1.00 92.06 104 LEU A N 1
ATOM 822 C CA . LEU A 1 104 ? -2.731 10.374 4.659 1.00 92.06 104 LEU A CA 1
ATOM 823 C C . LEU A 1 104 ? -1.481 10.065 3.837 1.00 92.06 104 LEU A C 1
ATOM 825 O O . LEU A 1 104 ? -1.522 9.398 2.799 1.00 92.06 104 LEU A O 1
ATOM 829 N N . ASN A 1 105 ? -0.333 10.505 4.347 1.00 90.81 105 ASN A N 1
ATOM 830 C CA . ASN A 1 105 ? 0.963 10.170 3.780 1.00 90.81 105 ASN A CA 1
ATOM 831 C C . ASN A 1 105 ? 1.459 8.821 4.324 1.00 90.81 105 ASN A C 1
ATOM 833 O O . ASN A 1 105 ? 1.424 8.572 5.525 1.00 90.81 105 ASN A O 1
ATOM 837 N N . LEU A 1 106 ? 1.985 7.960 3.449 1.00 90.56 106 LEU A N 1
ATOM 838 C CA . LEU A 1 106 ? 2.528 6.653 3.834 1.00 90.56 106 LEU A CA 1
ATOM 839 C C . LEU A 1 106 ? 3.712 6.744 4.805 1.00 90.56 106 LEU A C 1
ATOM 841 O O . LEU A 1 106 ? 3.833 5.916 5.704 1.00 90.56 106 LEU A O 1
ATOM 845 N N . VAL A 1 107 ? 4.589 7.734 4.629 1.00 88.88 107 VAL A N 1
ATOM 846 C CA . VAL A 1 107 ? 5.751 7.938 5.500 1.00 88.88 107 VAL A CA 1
ATOM 847 C C . VAL A 1 107 ? 5.294 8.330 6.898 1.00 88.88 107 VAL A C 1
ATOM 849 O O . VAL A 1 107 ? 5.776 7.751 7.868 1.00 88.88 107 VAL A O 1
ATOM 852 N N . ASP A 1 108 ? 4.355 9.269 7.000 1.00 89.94 108 ASP A N 1
ATOM 853 C CA . ASP A 1 108 ? 3.848 9.737 8.291 1.00 89.94 108 ASP A CA 1
ATOM 854 C C . ASP A 1 108 ? 2.983 8.669 8.970 1.00 89.94 108 ASP A C 1
ATOM 856 O O . ASP A 1 108 ? 3.147 8.418 10.160 1.00 89.94 108 ASP A O 1
ATOM 860 N N . PHE A 1 109 ? 2.207 7.900 8.198 1.00 92.88 109 PHE A N 1
ATOM 861 C CA . PHE A 1 109 ? 1.533 6.699 8.694 1.00 92.88 109 PHE A CA 1
ATOM 862 C C . PHE A 1 109 ? 2.497 5.730 9.381 1.00 92.88 109 PHE A C 1
ATOM 864 O O . PHE A 1 109 ? 2.245 5.326 10.513 1.00 92.88 109 PHE A O 1
ATOM 871 N N . PHE A 1 110 ? 3.629 5.389 8.759 1.00 91.44 110 PHE A N 1
ATOM 872 C CA . PHE A 1 110 ? 4.609 4.505 9.397 1.00 91.44 110 PHE A CA 1
ATOM 873 C C . PHE A 1 110 ? 5.361 5.144 10.576 1.00 91.44 110 PHE A C 1
ATOM 875 O O . PHE A 1 110 ? 5.891 4.400 11.402 1.00 91.44 110 PHE A O 1
ATOM 882 N N . LYS A 1 111 ? 5.413 6.479 10.689 1.00 89.69 111 LYS A N 1
ATOM 883 C CA . LYS A 1 111 ? 5.954 7.161 11.880 1.00 89.69 111 LYS A CA 1
ATOM 884 C C . LYS A 1 111 ? 5.005 7.065 13.074 1.00 89.69 111 LYS A C 1
ATOM 886 O O . LYS A 1 111 ? 5.474 6.831 14.185 1.00 89.69 111 LYS A O 1
ATOM 891 N N . GLU A 1 112 ? 3.700 7.195 12.840 1.00 88.94 112 GLU A N 1
ATOM 892 C CA . GLU A 1 112 ? 2.672 7.148 13.891 1.00 88.94 112 GLU A CA 1
ATOM 893 C C . GLU A 1 112 ? 2.272 5.714 14.273 1.00 88.94 112 GLU A C 1
ATOM 895 O O . GLU A 1 112 ? 1.975 5.423 15.435 1.00 88.94 112 GLU A O 1
ATOM 900 N N . LEU A 1 113 ? 2.345 4.775 13.322 1.00 91.06 113 LEU A N 1
ATOM 901 C CA . LEU A 1 113 ? 1.955 3.374 13.496 1.00 91.06 113 LEU A CA 1
ATOM 902 C C . LEU A 1 113 ? 2.521 2.701 14.768 1.00 91.06 113 LEU A C 1
ATOM 904 O O . LEU A 1 113 ? 1.751 2.030 15.460 1.00 91.06 113 LEU A O 1
ATOM 908 N N . PRO A 1 114 ? 3.809 2.861 15.149 1.00 90.06 114 PRO A N 1
ATOM 909 C CA . PRO A 1 114 ? 4.344 2.282 16.380 1.00 90.06 114 PRO A CA 1
ATOM 910 C C . PRO A 1 114 ? 3.576 2.690 17.640 1.00 90.06 114 PRO A C 1
ATOM 912 O O . PRO A 1 114 ? 3.400 1.862 18.534 1.00 90.06 114 PRO A O 1
ATOM 915 N N . GLN A 1 115 ? 3.093 3.934 17.714 1.00 88.50 115 GLN A N 1
ATOM 916 C CA . GLN A 1 115 ? 2.349 4.416 18.876 1.00 88.50 115 GLN A CA 1
ATOM 917 C C . GLN A 1 115 ? 0.998 3.706 18.997 1.00 88.50 115 GLN A C 1
ATOM 919 O O . GLN A 1 115 ? 0.610 3.294 20.091 1.00 88.50 115 GLN A O 1
ATOM 924 N N . TYR A 1 116 ? 0.304 3.499 17.877 1.00 89.94 116 TYR A N 1
ATOM 925 C CA . TYR A 1 116 ? -0.968 2.772 17.847 1.00 89.94 116 TYR A CA 1
ATOM 926 C C . TYR A 1 116 ? -0.792 1.294 18.180 1.00 89.94 116 TYR A C 1
ATOM 928 O O . TYR A 1 116 ? -1.562 0.743 18.964 1.00 89.94 116 TYR A O 1
ATOM 936 N N . LEU A 1 117 ? 0.281 0.673 17.686 1.00 91.31 117 LEU A N 1
ATOM 937 C CA . LEU A 1 117 ? 0.613 -0.716 18.006 1.00 91.31 117 LEU A CA 1
ATOM 938 C C . LEU A 1 117 ? 0.910 -0.935 19.489 1.00 91.31 117 LEU A C 1
ATOM 940 O O . LEU A 1 117 ? 0.560 -1.979 20.032 1.00 91.31 117 LEU A O 1
ATOM 944 N N . ILE A 1 118 ? 1.545 0.031 20.158 1.00 90.88 118 ILE A N 1
ATOM 945 C CA . ILE A 1 118 ? 1.773 -0.045 21.606 1.00 90.88 118 ILE A CA 1
ATOM 946 C C . ILE A 1 118 ? 0.438 0.002 22.354 1.00 90.88 118 ILE A C 1
ATOM 948 O O . ILE A 1 118 ? 0.227 -0.810 23.252 1.00 90.88 118 ILE A O 1
ATOM 952 N N . LYS A 1 119 ? -0.464 0.907 21.960 1.00 90.19 119 LYS A N 1
ATOM 953 C CA . LYS A 1 119 ? -1.768 1.096 22.614 1.00 90.19 119 LYS A CA 1
ATOM 954 C C . LYS A 1 119 ? -2.707 -0.090 22.397 1.00 90.19 119 LYS A C 1
ATOM 956 O O . LYS A 1 119 ? -3.329 -0.554 23.342 1.00 90.19 119 LYS A O 1
ATOM 961 N N . ALA A 1 120 ? -2.773 -0.613 21.175 1.00 91.75 120 ALA A N 1
ATOM 962 C CA . ALA A 1 120 ? -3.661 -1.715 20.809 1.00 91.75 120 ALA A CA 1
ATOM 963 C C . ALA A 1 120 ? -3.082 -3.110 21.107 1.00 91.75 120 ALA A C 1
ATOM 965 O O . ALA A 1 120 ? -3.742 -4.109 20.829 1.00 91.75 120 ALA A O 1
ATOM 966 N N . ARG A 1 121 ? -1.866 -3.202 21.667 1.00 91.75 121 ARG A N 1
ATOM 967 C CA . ARG A 1 121 ? -1.130 -4.463 21.862 1.00 91.75 121 ARG A CA 1
ATOM 968 C C . ARG A 1 121 ? -1.978 -5.569 22.485 1.00 91.75 121 ARG A C 1
ATOM 970 O O . ARG A 1 121 ? -2.066 -6.639 21.902 1.00 91.75 121 ARG A O 1
ATOM 977 N N . ALA A 1 122 ? -2.589 -5.311 23.641 1.00 93.06 122 ALA A N 1
ATOM 978 C CA . ALA A 1 122 ? -3.332 -6.334 24.378 1.00 93.06 122 ALA A CA 1
ATOM 979 C C . ALA A 1 122 ? -4.526 -6.878 23.573 1.00 93.06 122 ALA A C 1
ATOM 981 O O . ALA A 1 122 ? -4.801 -8.074 23.599 1.00 93.06 122 ALA A O 1
ATOM 982 N N . ILE A 1 123 ? -5.192 -6.007 22.809 1.00 93.94 123 ILE A N 1
ATOM 983 C CA . ILE A 1 123 ? -6.314 -6.374 21.939 1.00 93.94 123 ILE A CA 1
ATOM 984 C C . ILE A 1 123 ? -5.812 -7.209 20.758 1.00 93.94 123 ILE A C 1
ATOM 986 O O . ILE A 1 123 ? -6.407 -8.231 20.431 1.00 93.94 123 ILE A O 1
ATOM 990 N N . LEU A 1 124 ? -4.695 -6.812 20.140 1.00 93.25 124 LEU A N 1
ATOM 991 C CA . LEU A 1 124 ? -4.094 -7.559 19.034 1.00 93.25 124 LEU A CA 1
ATOM 992 C C . LEU A 1 124 ? -3.585 -8.938 19.479 1.00 93.25 124 LEU A C 1
ATOM 994 O O . LEU A 1 124 ? -3.842 -9.918 18.785 1.00 93.25 124 LEU A O 1
ATOM 998 N N . ASP A 1 125 ? -2.939 -9.028 20.646 1.00 92.88 125 ASP A N 1
ATOM 999 C CA . ASP A 1 125 ? -2.507 -10.296 21.250 1.00 92.88 125 ASP A CA 1
ATOM 1000 C C . ASP A 1 125 ? -3.709 -11.221 21.498 1.00 92.88 125 ASP A C 1
ATOM 1002 O O . ASP A 1 125 ? -3.651 -12.410 21.186 1.00 92.88 125 ASP A O 1
ATOM 1006 N N . HIS A 1 126 ? -4.817 -10.674 22.010 1.00 93.06 126 HIS A N 1
ATOM 1007 C CA . HIS A 1 126 ? -6.041 -11.430 22.274 1.00 93.06 126 HIS A CA 1
ATOM 1008 C C .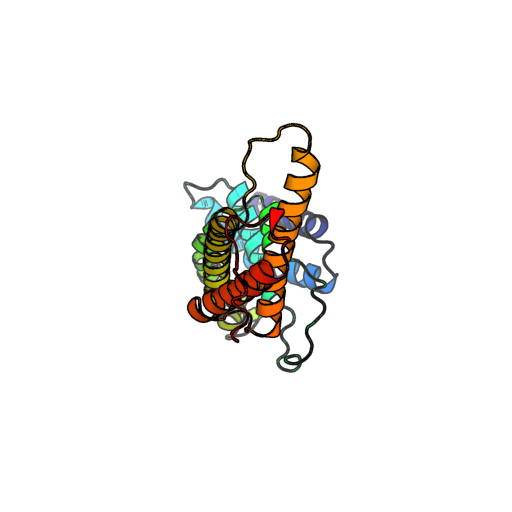 HIS A 1 126 ? -6.751 -11.896 20.992 1.00 93.06 126 HIS A C 1
ATOM 1010 O O . HIS A 1 126 ? -7.204 -13.036 20.922 1.00 93.06 126 HIS A O 1
ATOM 1016 N N . MET A 1 127 ? -6.858 -11.031 19.978 1.00 91.56 127 MET A N 1
ATOM 1017 C CA . MET A 1 127 ? -7.627 -11.315 18.761 1.00 91.56 127 MET A CA 1
ATOM 1018 C C . MET A 1 127 ? -6.860 -12.130 17.717 1.00 91.56 127 MET A C 1
ATOM 1020 O O . MET A 1 127 ? -7.478 -12.910 16.995 1.00 91.56 127 MET A O 1
ATOM 1024 N N . TYR A 1 128 ? -5.546 -11.928 17.603 1.00 89.31 128 TYR A N 1
ATOM 1025 C CA . TYR A 1 128 ? -4.731 -12.476 16.512 1.00 89.31 128 TYR A CA 1
ATOM 1026 C C . TYR A 1 128 ? -3.580 -13.373 16.987 1.00 89.31 128 TYR A C 1
ATOM 1028 O O . TYR A 1 128 ? -2.912 -13.978 16.149 1.00 89.31 128 TYR A O 1
ATOM 1036 N N . GLY A 1 129 ? -3.370 -13.494 18.302 1.00 89.69 129 GLY A N 1
ATOM 1037 C CA . GLY A 1 129 ? -2.290 -14.281 18.895 1.00 89.69 129 GLY A CA 1
ATOM 1038 C C . GLY A 1 129 ? -0.962 -13.524 18.974 1.00 89.69 129 GLY A C 1
ATOM 1039 O O . GLY A 1 129 ? -0.769 -12.490 18.341 1.00 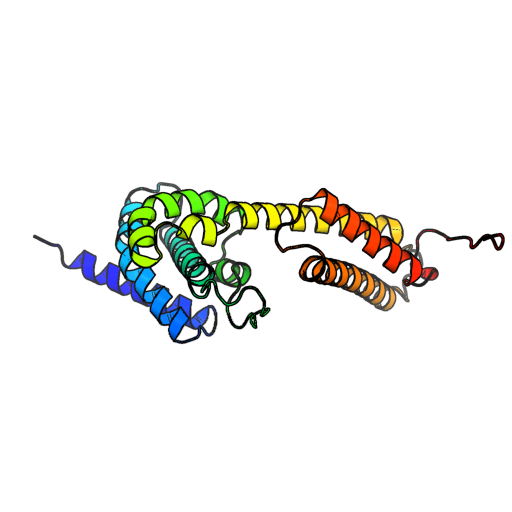89.69 129 GLY A O 1
ATOM 1040 N N . ALA A 1 130 ? -0.014 -14.053 19.752 1.00 88.62 130 ALA A N 1
ATOM 1041 C CA . ALA A 1 130 ? 1.252 -13.379 20.077 1.00 88.62 130 ALA A CA 1
ATOM 1042 C C . ALA A 1 130 ? 2.181 -13.113 18.869 1.00 88.62 130 ALA A C 1
ATOM 1044 O O . ALA A 1 130 ? 3.145 -12.352 18.977 1.00 88.62 130 ALA A O 1
ATOM 1045 N N . ASP A 1 131 ? 1.914 -13.731 17.716 1.00 88.44 131 ASP A N 1
ATOM 1046 C CA . ASP A 1 131 ? 2.697 -13.587 16.488 1.00 88.44 131 ASP A CA 1
ATOM 1047 C C . ASP A 1 131 ? 2.176 -12.480 15.549 1.00 88.44 131 ASP A C 1
ATOM 1049 O O . ASP A 1 131 ? 2.735 -12.268 14.470 1.00 88.44 131 ASP A O 1
ATOM 1053 N N . TRP A 1 132 ? 1.161 -11.699 15.948 1.00 90.44 132 TRP A N 1
ATOM 1054 C CA . TRP A 1 132 ? 0.633 -10.608 15.114 1.00 90.44 132 TRP A CA 1
ATOM 1055 C C . TRP A 1 132 ? 1.729 -9.630 14.671 1.00 90.44 132 TRP A C 1
ATOM 1057 O O . TRP A 1 132 ? 1.720 -9.125 13.548 1.00 90.44 132 TRP A O 1
ATOM 1067 N N . LYS A 1 133 ? 2.718 -9.374 15.536 1.00 89.50 133 LYS A N 1
ATOM 1068 C CA . LYS A 1 133 ? 3.771 -8.391 15.269 1.00 89.50 133 LYS A CA 1
ATOM 1069 C C . LYS A 1 133 ? 4.667 -8.800 14.105 1.00 89.50 133 LYS A C 1
ATOM 1071 O O . LYS A 1 133 ? 5.030 -7.935 13.308 1.00 89.50 133 LYS A O 1
ATOM 1076 N N . SER A 1 134 ? 5.021 -10.082 14.004 1.00 87.50 134 SER A N 1
ATOM 1077 C CA . SER A 1 134 ? 5.788 -10.585 12.861 1.00 87.50 134 SER A CA 1
ATOM 1078 C C . SER A 1 134 ? 4.922 -10.601 11.603 1.00 87.50 134 SER A C 1
ATOM 1080 O O . SER A 1 134 ? 5.385 -10.158 10.559 1.00 87.50 134 SER A O 1
ATOM 1082 N N . LYS A 1 135 ? 3.641 -10.984 11.705 1.00 87.75 135 LYS A N 1
ATOM 1083 C CA . LYS A 1 135 ? 2.693 -10.988 10.573 1.00 87.75 135 LYS A CA 1
ATOM 1084 C C . LYS A 1 135 ? 2.444 -9.602 9.967 1.00 87.75 135 LYS A C 1
ATOM 1086 O O . LYS A 1 135 ? 2.251 -9.493 8.752 1.00 87.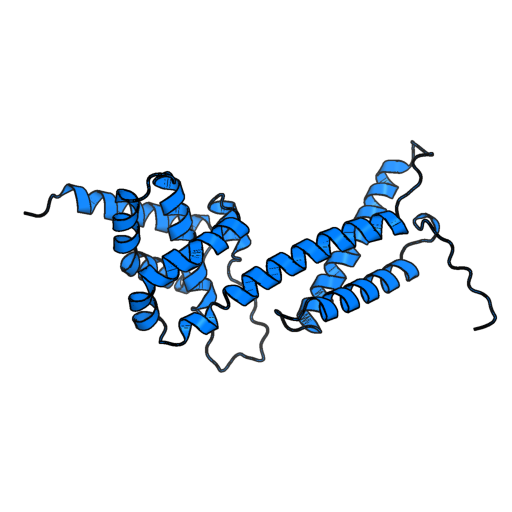75 135 LYS A O 1
ATOM 1091 N N . LEU A 1 136 ? 2.468 -8.533 10.769 1.00 89.50 136 LEU A N 1
ATOM 1092 C CA . LEU A 1 136 ? 2.318 -7.173 10.244 1.00 89.50 136 LEU A CA 1
ATOM 1093 C C . LEU A 1 136 ? 3.475 -6.770 9.321 1.00 89.50 136 LEU A C 1
ATOM 1095 O O . LEU A 1 136 ? 3.220 -6.067 8.345 1.00 89.50 136 LEU A O 1
ATOM 1099 N N . GLU A 1 137 ? 4.698 -7.258 9.561 1.00 88.19 137 GLU A N 1
ATOM 1100 C CA . GLU A 1 137 ? 5.919 -6.927 8.798 1.00 88.19 137 GLU A CA 1
ATOM 1101 C C . GLU A 1 137 ? 6.097 -5.401 8.608 1.00 88.19 137 GLU A C 1
ATOM 1103 O O . GLU A 1 137 ? 6.384 -4.906 7.514 1.00 88.19 137 GLU A O 1
ATOM 1108 N N . THR A 1 138 ? 5.831 -4.608 9.656 1.00 88.75 138 THR A N 1
ATOM 1109 C CA . THR A 1 138 ? 5.763 -3.137 9.545 1.00 88.75 138 THR A CA 1
ATOM 1110 C C . THR A 1 138 ? 7.087 -2.516 9.116 1.00 88.75 138 THR A C 1
ATOM 1112 O O . THR A 1 138 ? 7.109 -1.609 8.282 1.00 88.75 138 THR A O 1
ATOM 1115 N N . LYS A 1 139 ? 8.200 -3.023 9.656 1.00 87.81 139 LYS A N 1
ATOM 1116 C CA . LYS A 1 139 ? 9.548 -2.549 9.329 1.00 87.81 139 LYS A CA 1
ATOM 1117 C C . LYS A 1 139 ? 9.918 -2.912 7.899 1.00 87.81 139 LYS A C 1
ATOM 1119 O O . LYS A 1 139 ? 10.444 -2.080 7.167 1.00 87.81 139 LYS A O 1
ATOM 1124 N N . GLU A 1 140 ? 9.613 -4.137 7.499 1.00 88.06 140 GLU A N 1
ATOM 1125 C CA . GLU A 1 140 ? 9.880 -4.667 6.172 1.00 88.06 140 GLU A CA 1
ATOM 1126 C C . GLU A 1 140 ? 9.073 -3.901 5.118 1.00 88.06 140 GLU A C 1
ATOM 1128 O O . GLU A 1 140 ? 9.609 -3.541 4.071 1.00 88.06 140 GLU A O 1
ATOM 1133 N N . MET A 1 141 ? 7.812 -3.562 5.406 1.00 87.00 141 MET A N 1
ATOM 1134 C CA . MET A 1 141 ? 6.991 -2.711 4.544 1.00 87.00 141 MET A CA 1
ATOM 1135 C C . MET A 1 141 ? 7.544 -1.301 4.382 1.00 87.00 141 MET A C 1
ATOM 1137 O O . MET A 1 141 ? 7.621 -0.801 3.256 1.00 87.00 141 MET A O 1
ATOM 1141 N N . GLN A 1 142 ? 7.914 -0.659 5.489 1.00 89.19 142 GLN A N 1
ATOM 1142 C CA . GLN A 1 142 ? 8.470 0.687 5.457 1.00 89.19 142 GLN A CA 1
ATOM 1143 C C . GLN A 1 142 ? 9.788 0.703 4.673 1.00 89.19 142 GLN A C 1
ATOM 1145 O O . GLN A 1 142 ? 9.957 1.525 3.771 1.00 89.19 142 GLN A O 1
ATOM 1150 N N . ALA A 1 143 ? 10.687 -0.247 4.948 1.00 88.81 143 ALA A N 1
ATOM 1151 C CA . ALA A 1 143 ? 11.945 -0.402 4.222 1.00 88.81 143 ALA A CA 1
ATOM 1152 C C . ALA A 1 143 ? 11.707 -0.663 2.727 1.00 88.81 143 ALA A C 1
ATOM 1154 O O . ALA A 1 143 ? 12.315 -0.015 1.878 1.00 88.81 143 ALA A O 1
ATOM 1155 N N . ASN A 1 144 ? 10.764 -1.547 2.392 1.00 87.81 144 ASN A N 1
ATOM 1156 C CA . ASN A 1 144 ? 10.366 -1.831 1.016 1.00 87.81 144 ASN A CA 1
ATOM 1157 C C . ASN A 1 144 ? 9.891 -0.573 0.277 1.00 87.81 144 ASN A C 1
ATOM 1159 O O . ASN A 1 144 ? 10.292 -0.349 -0.865 1.00 87.81 144 ASN A O 1
ATOM 1163 N N . PHE A 1 145 ? 9.072 0.263 0.917 1.00 87.94 145 PHE A N 1
ATOM 1164 C CA . PHE A 1 145 ? 8.637 1.524 0.323 1.00 87.94 145 PHE A CA 1
ATOM 1165 C C . PHE A 1 145 ? 9.808 2.487 0.098 1.00 87.94 145 PHE A C 1
ATOM 1167 O O . PHE A 1 145 ? 9.941 3.041 -0.994 1.00 87.94 145 PHE A O 1
ATOM 1174 N N . VAL A 1 146 ? 10.681 2.656 1.096 1.00 89.12 146 VAL A N 1
ATOM 1175 C CA . VAL A 1 146 ? 11.868 3.518 0.988 1.00 89.12 146 VAL A CA 1
ATOM 1176 C C . VAL A 1 146 ? 12.775 3.051 -0.153 1.00 89.12 146 VAL A C 1
ATOM 1178 O O . VAL A 1 146 ? 13.172 3.865 -0.990 1.00 89.12 146 VAL A O 1
ATOM 1181 N N . HIS A 1 147 ? 13.042 1.746 -0.244 1.00 89.81 147 HIS A N 1
ATOM 1182 C CA . HIS A 1 147 ? 13.836 1.161 -1.324 1.00 89.81 147 HIS A CA 1
ATOM 1183 C C . HIS A 1 147 ? 13.184 1.384 -2.690 1.00 89.81 147 HIS A C 1
ATOM 1185 O O . HIS A 1 147 ? 13.850 1.855 -3.607 1.00 89.81 147 HIS A O 1
ATOM 1191 N N . LEU A 1 148 ? 11.885 1.098 -2.839 1.00 90.19 148 LEU A N 1
ATOM 1192 C CA . LEU A 1 148 ? 11.168 1.312 -4.100 1.00 90.19 148 LEU A CA 1
ATOM 1193 C C . LEU A 1 148 ? 11.167 2.781 -4.525 1.00 90.19 148 LEU A C 1
ATOM 1195 O O . LEU A 1 148 ? 11.345 3.066 -5.708 1.00 90.19 148 LEU A O 1
ATOM 1199 N N . ASN A 1 149 ? 11.007 3.714 -3.584 1.00 90.19 149 ASN A N 1
ATOM 1200 C CA . ASN A 1 149 ? 11.064 5.139 -3.883 1.00 90.19 149 ASN A CA 1
ATOM 1201 C C . ASN A 1 149 ? 12.458 5.530 -4.400 1.00 90.19 149 ASN A C 1
ATOM 1203 O O . ASN A 1 149 ? 12.562 6.104 -5.485 1.00 90.19 149 ASN A O 1
ATOM 1207 N N . LEU A 1 150 ? 13.524 5.133 -3.694 1.00 92.88 150 LEU A N 1
ATOM 1208 C CA . LEU A 1 150 ? 14.909 5.384 -4.104 1.00 92.88 150 LEU A CA 1
ATOM 1209 C C . LEU A 1 150 ? 15.215 4.793 -5.489 1.00 92.88 150 LEU A C 1
ATOM 1211 O O . LEU A 1 150 ? 15.725 5.490 -6.365 1.00 92.88 150 LEU A O 1
ATOM 1215 N N . LEU A 1 151 ? 14.848 3.530 -5.710 1.00 94.06 151 LEU A N 1
ATOM 1216 C CA . LEU A 1 151 ? 15.045 2.831 -6.981 1.00 94.06 151 LEU A CA 1
ATOM 1217 C C . LEU A 1 151 ? 14.264 3.491 -8.118 1.00 94.06 151 LEU A C 1
ATOM 1219 O O . LEU A 1 151 ? 14.786 3.617 -9.221 1.00 94.06 151 LEU A O 1
ATOM 1223 N N . SER A 1 152 ? 13.043 3.967 -7.856 1.00 94.06 152 SER A N 1
ATOM 1224 C CA . SER A 1 152 ? 12.245 4.673 -8.862 1.00 94.06 152 SER A CA 1
ATOM 1225 C C . SER A 1 152 ? 12.881 6.003 -9.271 1.00 94.06 152 SER A C 1
ATOM 1227 O O . SER A 1 152 ? 12.862 6.365 -10.449 1.00 94.06 152 SER A O 1
ATOM 1229 N N . GLN A 1 153 ? 13.477 6.729 -8.320 1.00 94.62 153 GLN A N 1
ATOM 1230 C CA . GLN A 1 153 ? 14.176 7.983 -8.589 1.00 94.62 153 GLN A CA 1
ATOM 1231 C C . GLN A 1 153 ? 15.464 7.733 -9.369 1.00 94.62 153 GLN A C 1
ATOM 1233 O O . GLN A 1 153 ? 15.698 8.399 -10.380 1.00 94.62 153 GLN A O 1
ATOM 1238 N N . TYR A 1 154 ? 16.249 6.738 -8.946 1.00 94.50 154 TYR A N 1
ATOM 1239 C CA . TYR A 1 154 ? 17.444 6.295 -9.657 1.00 94.50 154 TYR A CA 1
ATOM 1240 C C . TYR A 1 154 ? 17.106 5.887 -11.096 1.00 94.50 154 TYR A C 1
ATOM 1242 O O . TYR A 1 154 ? 17.653 6.456 -12.036 1.00 94.50 154 TYR A O 1
ATOM 1250 N N . TYR A 1 155 ? 16.109 5.017 -11.281 1.00 95.06 155 TYR A N 1
ATOM 1251 C CA . TYR A 1 155 ? 15.630 4.595 -12.597 1.00 95.06 155 TYR A CA 1
ATOM 1252 C C . TYR A 1 155 ? 15.242 5.783 -13.483 1.00 95.06 155 TYR A C 1
ATOM 1254 O O . TYR A 1 155 ? 15.723 5.908 -14.606 1.00 95.06 155 TYR A O 1
ATOM 1262 N N . LYS A 1 156 ? 14.401 6.696 -12.977 1.00 92.25 156 LYS A N 1
ATOM 1263 C CA . LYS A 1 156 ? 13.954 7.883 -13.725 1.00 92.25 156 LYS A CA 1
ATOM 1264 C C . LYS A 1 156 ? 15.108 8.790 -14.140 1.00 92.25 156 LYS A C 1
ATOM 1266 O O . LYS A 1 156 ? 15.005 9.442 -15.179 1.00 92.25 156 LYS A O 1
ATOM 1271 N N . ARG A 1 157 ? 16.151 8.891 -13.315 1.00 92.25 157 ARG A N 1
ATOM 1272 C CA . ARG A 1 157 ? 17.350 9.674 -13.615 1.00 92.25 157 ARG A CA 1
ATOM 1273 C C . ARG A 1 157 ? 18.184 8.985 -14.692 1.00 92.25 157 ARG A C 1
ATOM 1275 O O . ARG A 1 157 ? 18.396 9.575 -15.745 1.00 92.25 157 ARG A O 1
ATOM 1282 N N . THR A 1 158 ? 18.565 7.730 -14.473 1.00 91.75 158 THR A N 1
ATOM 1283 C CA . THR A 1 158 ? 19.394 6.960 -15.410 1.00 91.75 158 THR A CA 1
ATOM 1284 C C . THR A 1 158 ? 18.712 6.793 -16.766 1.00 91.75 158 THR A C 1
ATOM 1286 O O . THR A 1 158 ? 19.346 6.943 -17.804 1.00 91.75 158 THR A O 1
ATOM 1289 N N . TYR A 1 159 ? 17.394 6.587 -16.789 1.00 90.81 159 TYR A N 1
ATOM 1290 C CA . TYR A 1 159 ? 16.632 6.527 -18.034 1.00 90.81 159 TYR A CA 1
ATOM 1291 C C . TYR A 1 159 ? 16.744 7.828 -18.850 1.00 90.81 159 TYR A C 1
ATOM 1293 O O . TYR A 1 159 ? 16.966 7.784 -20.056 1.00 90.81 159 TYR A O 1
ATOM 1301 N N . ARG A 1 160 ? 16.654 9.002 -18.206 1.00 88.25 160 ARG A N 1
ATOM 1302 C CA . ARG A 1 160 ? 16.823 10.305 -18.884 1.00 88.25 160 ARG A CA 1
ATOM 1303 C C . ARG A 1 160 ? 18.254 10.541 -19.372 1.00 88.25 160 ARG A C 1
ATOM 1305 O O . ARG A 1 160 ? 18.462 11.199 -20.395 1.00 88.25 160 ARG A O 1
ATOM 1312 N N . GLU A 1 161 ? 19.236 10.029 -18.641 1.00 87.62 161 GLU A N 1
ATOM 1313 C CA . GLU A 1 161 ? 20.644 10.083 -19.039 1.00 87.62 161 GLU A CA 1
ATOM 1314 C C . GLU A 1 161 ? 20.900 9.214 -20.284 1.00 87.62 161 GLU A C 1
ATOM 1316 O O . GLU A 1 161 ? 21.651 9.629 -21.163 1.00 87.62 161 GLU A O 1
ATOM 1321 N N . LEU A 1 162 ? 20.209 8.076 -20.417 1.00 86.44 162 LEU A N 1
ATOM 1322 C CA . LEU A 1 162 ? 20.389 7.124 -21.518 1.00 86.44 162 LEU A CA 1
ATOM 1323 C C . LEU A 1 162 ? 19.516 7.394 -22.760 1.00 86.44 162 LEU A C 1
ATOM 1325 O O . LEU A 1 162 ? 19.989 7.167 -23.874 1.00 86.44 162 LEU A O 1
ATOM 1329 N N . PHE A 1 163 ? 18.266 7.856 -22.600 1.00 83.25 163 PHE A N 1
ATOM 1330 C CA . PHE A 1 163 ? 17.242 7.795 -23.664 1.00 83.25 163 PHE A CA 1
ATOM 1331 C C . PHE A 1 163 ? 16.524 9.118 -24.012 1.00 83.25 163 PHE A C 1
ATOM 1333 O O . PHE A 1 163 ? 15.528 9.125 -24.734 1.00 83.25 163 PHE A O 1
ATOM 1340 N N . HIS A 1 164 ? 16.955 10.265 -23.484 1.00 70.25 164 HIS A N 1
ATOM 1341 C CA . HIS A 1 164 ? 16.245 11.524 -23.755 1.00 70.25 164 HIS A CA 1
ATOM 1342 C C . HIS A 1 164 ? 16.532 12.059 -25.171 1.00 70.25 164 HIS A C 1
ATOM 1344 O O . HIS A 1 164 ? 17.689 12.173 -25.573 1.00 70.25 164 HIS A O 1
ATOM 1350 N N . ALA A 1 165 ? 15.476 12.442 -25.893 1.00 57.97 165 ALA A N 1
ATOM 1351 C CA . ALA A 1 165 ? 15.542 13.044 -27.224 1.00 57.97 165 ALA A CA 1
ATOM 1352 C C . ALA A 1 165 ? 16.125 14.472 -27.181 1.00 57.97 165 ALA A C 1
ATOM 1354 O O . ALA A 1 165 ? 15.778 15.235 -26.279 1.00 57.97 165 ALA A O 1
ATOM 1355 N N 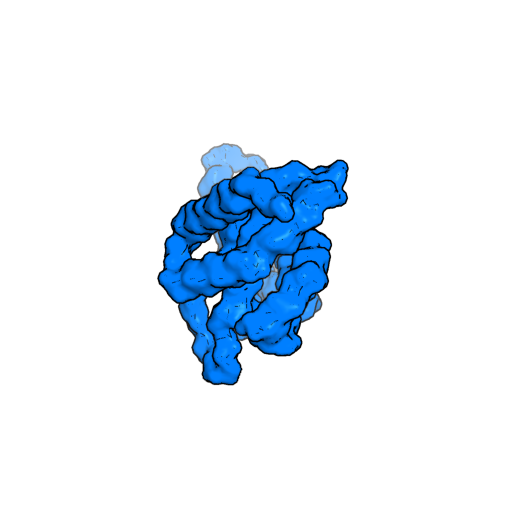. ASN A 1 166 ? 16.988 14.834 -28.140 1.00 53.09 166 ASN A N 1
ATOM 1356 C CA . ASN A 1 166 ? 17.377 16.231 -28.381 1.00 53.09 166 ASN A CA 1
ATOM 1357 C C . ASN A 1 166 ? 16.134 17.043 -28.779 1.00 53.09 166 ASN A C 1
ATOM 1359 O O . ASN A 1 166 ? 15.365 16.608 -29.637 1.00 53.09 166 ASN A O 1
ATOM 1363 N N . GLU A 1 167 ? 15.959 18.224 -28.188 1.00 51.38 167 GLU A N 1
ATOM 1364 C CA . GLU A 1 167 ? 14.793 19.102 -28.386 1.00 51.38 167 GLU A CA 1
ATOM 1365 C C . GLU A 1 167 ? 14.762 19.812 -29.758 1.00 51.38 167 GLU A C 1
ATOM 1367 O O . GLU A 1 167 ? 13.831 20.555 -30.054 1.00 51.38 167 GLU A O 1
ATOM 1372 N N . ASP A 1 168 ? 15.723 19.548 -30.647 1.00 52.19 168 ASP A N 1
ATOM 1373 C CA . ASP A 1 168 ? 15.955 20.359 -31.852 1.00 52.19 168 ASP A CA 1
ATOM 1374 C C . ASP A 1 168 ? 14.947 20.162 -33.007 1.00 52.19 168 ASP A C 1
ATOM 1376 O O . ASP A 1 168 ? 15.144 20.715 -34.091 1.00 52.19 168 ASP A O 1
ATOM 1380 N N . LYS A 1 169 ? 13.866 19.379 -32.852 1.00 52.59 169 LYS A N 1
ATOM 1381 C CA . LYS A 1 169 ? 12.875 19.162 -33.934 1.00 52.59 169 LYS A CA 1
ATOM 1382 C C . LYS A 1 169 ? 11.431 19.178 -33.430 1.00 52.59 169 LYS A C 1
ATOM 1384 O O . LYS A 1 169 ? 10.867 18.173 -33.009 1.00 52.59 169 LYS A O 1
ATOM 1389 N N . GLN A 1 170 ? 10.819 20.351 -33.545 1.00 51.00 170 GLN A N 1
ATOM 1390 C CA . GLN A 1 170 ? 9.611 20.755 -32.826 1.00 51.00 170 GLN A CA 1
ATOM 1391 C C . GLN A 1 170 ? 8.268 20.249 -33.394 1.00 51.00 170 GLN A C 1
ATOM 1393 O O . GLN A 1 170 ? 7.245 20.463 -32.753 1.00 51.00 170 GLN A O 1
ATOM 1398 N N . SER A 1 171 ? 8.218 19.555 -34.543 1.00 47.78 171 SER A N 1
ATOM 1399 C CA . SER A 1 171 ? 6.930 19.117 -35.134 1.00 47.78 171 SER A CA 1
ATOM 1400 C C . SER A 1 171 ? 6.596 17.624 -34.991 1.00 47.78 171 SER A C 1
ATOM 1402 O O . SER A 1 171 ? 5.436 17.256 -35.151 1.00 47.78 171 SER A O 1
ATOM 1404 N N . ALA A 1 172 ? 7.561 16.767 -34.629 1.00 53.81 172 ALA A N 1
ATOM 1405 C CA . ALA A 1 172 ? 7.343 15.329 -34.387 1.00 53.81 172 ALA A CA 1
ATOM 1406 C C . ALA A 1 172 ? 7.328 14.953 -32.889 1.00 53.81 172 ALA A C 1
ATOM 1408 O O . ALA A 1 172 ? 7.213 13.780 -32.542 1.00 53.81 172 ALA A O 1
ATOM 1409 N N . LEU A 1 173 ? 7.453 15.952 -32.007 1.00 54.44 173 LEU A N 1
ATOM 1410 C CA . LEU A 1 173 ? 7.836 15.792 -30.604 1.00 54.44 173 LEU A CA 1
ATOM 1411 C C . LEU A 1 173 ? 6.815 14.993 -29.776 1.00 54.44 173 LEU A C 1
ATOM 1413 O O . LEU A 1 173 ? 7.210 14.155 -28.974 1.00 54.44 173 LEU A O 1
ATOM 1417 N N . VAL A 1 174 ? 5.512 15.200 -29.999 1.00 55.06 174 VAL A N 1
ATOM 1418 C CA . VAL A 1 174 ? 4.443 14.628 -29.157 1.00 55.06 174 VAL A CA 1
ATOM 1419 C C . VAL A 1 174 ? 4.425 13.098 -29.214 1.00 55.06 174 VAL A C 1
ATOM 1421 O O . VAL A 1 174 ? 4.512 12.452 -28.172 1.00 55.06 174 VAL A O 1
ATOM 1424 N N . SER A 1 175 ? 4.427 12.508 -30.414 1.00 58.03 175 SER A N 1
ATOM 1425 C CA . SER A 1 175 ? 4.398 11.046 -30.571 1.00 58.03 175 SER A CA 1
ATOM 1426 C C . SER A 1 175 ? 5.706 10.386 -30.126 1.00 58.03 175 SER A C 1
ATOM 1428 O O . SER A 1 175 ? 5.698 9.288 -29.570 1.00 58.03 175 SER A O 1
ATOM 1430 N N . THR A 1 176 ? 6.849 11.058 -30.302 1.00 59.53 176 THR A N 1
ATOM 1431 C CA . THR A 1 176 ? 8.143 10.564 -29.810 1.00 59.53 176 THR A CA 1
ATOM 1432 C C . THR A 1 176 ? 8.276 10.635 -28.291 1.00 59.53 176 THR A C 1
ATOM 1434 O O . THR A 1 176 ? 8.848 9.725 -27.696 1.00 59.53 176 THR A O 1
ATOM 1437 N N . THR A 1 177 ? 7.731 11.668 -27.648 1.00 63.59 177 THR A N 1
ATOM 1438 C CA . THR A 1 177 ? 7.737 11.803 -26.186 1.00 63.59 177 THR A CA 1
ATOM 1439 C C . THR A 1 177 ? 6.809 10.782 -25.531 1.00 63.59 177 THR A C 1
ATOM 1441 O O . THR A 1 177 ? 7.164 10.221 -24.495 1.00 63.59 177 THR A O 1
ATOM 1444 N N . GLU A 1 178 ? 5.666 10.480 -26.152 1.00 66.81 178 GLU A N 1
ATOM 1445 C CA . GLU A 1 178 ? 4.770 9.402 -25.716 1.00 66.81 178 GLU A CA 1
ATOM 1446 C C . GLU A 1 178 ? 5.459 8.031 -25.784 1.00 66.81 178 GLU A C 1
ATOM 1448 O O . GLU A 1 178 ? 5.512 7.327 -24.777 1.00 66.81 178 GLU A O 1
ATOM 1453 N N . LEU A 1 179 ? 6.114 7.705 -26.903 1.00 65.69 179 LEU A N 1
ATOM 1454 C CA . LEU A 1 179 ? 6.868 6.452 -27.060 1.00 65.69 179 LEU A CA 1
ATOM 1455 C C . LEU A 1 179 ? 8.018 6.316 -26.047 1.00 65.69 179 LEU A C 1
ATOM 1457 O O . LEU A 1 179 ? 8.210 5.254 -25.456 1.00 65.69 179 LEU A O 1
ATOM 1461 N N . VAL A 1 180 ? 8.786 7.385 -25.809 1.00 70.06 180 VAL A N 1
ATOM 1462 C CA . VAL A 1 180 ? 9.870 7.389 -24.807 1.00 70.06 180 VAL A CA 1
ATOM 1463 C C . VAL A 1 180 ? 9.315 7.194 -23.392 1.00 70.06 180 VAL A C 1
ATOM 1465 O O . VAL A 1 180 ? 9.953 6.527 -22.576 1.00 70.06 180 VAL A O 1
ATOM 1468 N N . ASN A 1 181 ? 8.127 7.718 -23.095 1.00 80.75 181 ASN A N 1
ATOM 1469 C CA . ASN A 1 181 ? 7.447 7.488 -21.822 1.00 80.75 181 ASN A CA 1
ATOM 1470 C C . ASN A 1 181 ? 6.944 6.037 -21.697 1.00 80.75 181 ASN A C 1
ATOM 1472 O O . ASN A 1 181 ? 7.008 5.456 -20.614 1.00 80.75 181 ASN A O 1
ATOM 1476 N N . ASP A 1 182 ? 6.514 5.412 -22.793 1.00 86.81 182 ASP A N 1
ATOM 1477 C CA . ASP A 1 182 ? 6.058 4.019 -22.785 1.00 86.81 182 ASP A CA 1
ATOM 1478 C C . ASP A 1 182 ? 7.195 3.032 -22.515 1.00 86.81 182 ASP A C 1
ATOM 1480 O O . ASP A 1 182 ? 7.040 2.143 -21.678 1.00 86.81 182 ASP A O 1
ATOM 1484 N N . TYR A 1 183 ? 8.377 3.225 -23.111 1.00 89.31 183 TYR A N 1
ATOM 1485 C CA . TYR A 1 183 ? 9.558 2.414 -22.781 1.00 89.31 183 TYR A CA 1
ATOM 1486 C C . TYR A 1 183 ? 10.017 2.612 -21.330 1.00 89.31 183 TYR A C 1
ATOM 1488 O O . TYR A 1 183 ? 10.436 1.657 -20.671 1.00 89.31 183 TYR A O 1
ATOM 1496 N N . GLN A 1 184 ? 9.890 3.834 -20.805 1.00 90.56 184 GLN A N 1
ATOM 1497 C CA . GLN A 1 184 ? 10.171 4.124 -19.402 1.00 90.56 184 GLN A CA 1
ATOM 1498 C C . GLN A 1 184 ? 9.198 3.388 -18.469 1.00 90.56 184 GLN A C 1
ATOM 1500 O O . GLN A 1 184 ? 9.587 2.795 -17.462 1.00 90.56 184 GLN A O 1
ATOM 1505 N N . ARG A 1 185 ? 7.904 3.418 -18.788 1.00 92.44 185 ARG A N 1
ATOM 1506 C CA . ARG A 1 185 ? 6.879 2.700 -18.024 1.00 92.44 185 ARG A CA 1
ATOM 1507 C C . ARG A 1 185 ? 7.095 1.198 -18.107 1.00 92.44 185 ARG A C 1
ATOM 1509 O O . ARG A 1 185 ? 7.079 0.536 -17.074 1.00 92.44 185 ARG A O 1
ATOM 1516 N N . PHE A 1 186 ? 7.353 0.682 -19.305 1.00 94.06 186 PHE A N 1
ATOM 1517 C CA . PHE A 1 186 ? 7.642 -0.726 -19.539 1.00 94.06 186 PHE A CA 1
ATOM 1518 C C . PHE A 1 186 ? 8.828 -1.201 -18.702 1.00 94.06 186 PHE A C 1
ATOM 1520 O O . PHE A 1 186 ? 8.705 -2.190 -17.990 1.00 94.06 186 PHE A O 1
ATOM 1527 N N . GLY A 1 187 ? 9.949 -0.475 -18.719 1.00 94.62 187 GLY A N 1
ATOM 1528 C CA . GLY A 1 187 ? 11.116 -0.831 -17.919 1.00 94.62 187 GLY A CA 1
ATOM 1529 C C . GLY A 1 187 ? 10.814 -0.875 -16.424 1.00 94.62 187 GLY A C 1
ATOM 1530 O O . GLY A 1 187 ? 11.159 -1.841 -15.747 1.00 94.62 187 GLY A O 1
ATOM 1531 N N . TRP A 1 188 ? 10.106 0.127 -15.902 1.00 95.94 188 TRP A N 1
ATOM 1532 C CA . TRP A 1 188 ? 9.709 0.115 -14.496 1.00 95.94 188 TRP A CA 1
ATOM 1533 C C . TRP A 1 188 ? 8.778 -1.058 -14.152 1.00 95.94 188 TRP A C 1
ATOM 1535 O O . TRP A 1 188 ? 8.980 -1.722 -13.137 1.00 95.94 188 TRP A O 1
ATOM 1545 N N . LEU A 1 189 ? 7.793 -1.352 -15.003 1.00 94.62 189 LEU A N 1
ATOM 1546 C CA . LEU A 1 189 ? 6.881 -2.484 -14.816 1.00 94.62 189 LEU A CA 1
ATOM 1547 C C . LEU A 1 189 ? 7.610 -3.829 -14.898 1.00 94.62 189 LEU A C 1
ATOM 1549 O O . LEU A 1 189 ? 7.362 -4.701 -14.069 1.00 94.62 189 LEU A O 1
ATOM 1553 N N . LEU A 1 190 ? 8.549 -3.980 -15.835 1.00 94.44 190 LEU A N 1
ATOM 1554 C CA . LEU A 1 190 ? 9.389 -5.169 -15.955 1.00 94.44 190 LEU A CA 1
ATOM 1555 C C . LEU A 1 190 ? 10.221 -5.378 -14.687 1.00 94.44 190 LEU A C 1
ATOM 1557 O O . LEU A 1 190 ? 10.271 -6.487 -14.160 1.00 94.44 190 LEU A O 1
ATOM 1561 N N . PHE A 1 191 ? 10.81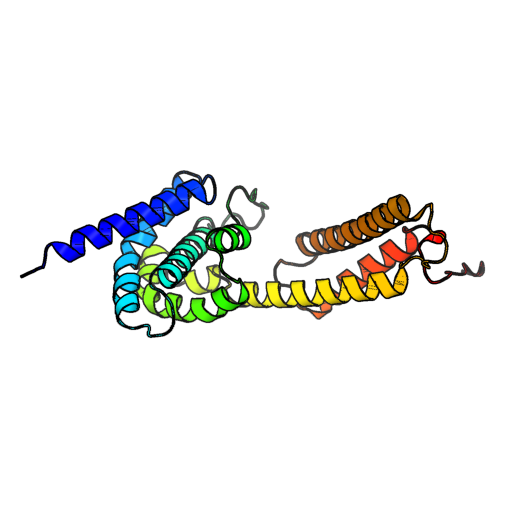9 -4.311 -14.152 1.00 94.44 191 PHE A N 1
ATOM 1562 C CA . PHE A 1 191 ? 11.525 -4.375 -12.876 1.00 94.44 191 PHE A CA 1
ATOM 1563 C C . PHE A 1 191 ? 10.604 -4.819 -11.734 1.00 94.44 191 PHE A C 1
ATOM 1565 O O . PHE A 1 191 ? 10.983 -5.696 -10.961 1.00 94.44 191 PHE A O 1
ATOM 1572 N N . LEU A 1 192 ? 9.395 -4.257 -11.635 1.00 91.81 192 LEU A N 1
ATOM 1573 C CA . LEU A 1 192 ? 8.428 -4.654 -10.610 1.00 91.81 192 LEU A CA 1
ATOM 1574 C C . LEU A 1 192 ? 8.005 -6.124 -10.745 1.00 91.81 192 LEU A C 1
ATOM 1576 O O . LEU A 1 192 ? 7.913 -6.805 -9.728 1.00 91.81 192 LEU A O 1
ATOM 1580 N N . ALA A 1 193 ? 7.807 -6.624 -11.967 1.00 90.25 193 ALA A N 1
ATOM 1581 C CA . ALA A 1 193 ? 7.454 -8.020 -12.223 1.00 90.25 193 ALA A CA 1
ATOM 1582 C C . ALA A 1 193 ? 8.600 -8.980 -11.861 1.00 90.25 193 ALA A C 1
ATOM 1584 O O . ALA A 1 193 ? 8.400 -9.923 -11.097 1.00 90.25 193 ALA A O 1
ATOM 1585 N N . VAL A 1 194 ? 9.828 -8.703 -12.321 1.00 87.00 194 VAL A N 1
ATOM 1586 C CA . VAL A 1 194 ? 11.027 -9.479 -11.942 1.00 87.00 194 VAL A CA 1
ATOM 1587 C C . VAL A 1 194 ? 11.215 -9.456 -10.429 1.00 87.00 194 VAL A C 1
ATOM 1589 O O . VAL A 1 194 ? 11.527 -10.473 -9.815 1.00 87.00 194 VAL A O 1
ATOM 1592 N N . ARG A 1 195 ? 10.977 -8.306 -9.801 1.00 86.44 195 ARG A N 1
ATOM 1593 C CA . ARG A 1 195 ? 11.044 -8.164 -8.352 1.00 86.44 195 ARG A CA 1
ATOM 1594 C C . ARG A 1 195 ? 9.925 -8.883 -7.611 1.00 86.44 195 ARG A C 1
ATOM 1596 O O . ARG A 1 195 ? 10.135 -9.193 -6.454 1.00 86.44 195 ARG A O 1
ATOM 1603 N N . GLY A 1 196 ? 8.765 -9.105 -8.213 1.00 81.75 196 GLY A N 1
ATOM 1604 C CA . GLY A 1 196 ? 7.705 -9.912 -7.610 1.00 81.75 196 GLY A CA 1
ATOM 1605 C C . GLY A 1 196 ? 8.028 -11.404 -7.658 1.00 81.75 196 GLY A C 1
ATOM 1606 O O . GLY A 1 196 ? 7.836 -12.097 -6.667 1.00 81.75 196 GLY A O 1
ATOM 1607 N N . HIS A 1 197 ? 8.563 -11.875 -8.789 1.00 79.94 197 HIS A N 1
ATOM 1608 C CA . HIS A 1 197 ? 8.734 -13.307 -9.052 1.00 79.94 197 HIS A CA 1
ATOM 1609 C C . HIS A 1 197 ? 10.124 -13.862 -8.709 1.00 79.94 197 HIS A C 1
ATOM 1611 O O . HIS A 1 197 ? 10.238 -14.970 -8.195 1.00 79.94 197 HIS A O 1
ATOM 1617 N N . ALA A 1 198 ? 11.200 -13.128 -9.005 1.00 75.81 198 ALA A N 1
ATOM 1618 C CA . ALA A 1 198 ? 12.579 -13.608 -8.839 1.00 75.81 198 ALA A CA 1
ATOM 1619 C C . ALA A 1 198 ? 13.231 -13.118 -7.538 1.00 75.81 198 ALA A C 1
ATOM 1621 O O . ALA A 1 198 ? 14.150 -13.742 -6.998 1.00 75.81 198 ALA A O 1
ATOM 1622 N N . PHE A 1 199 ? 12.768 -11.983 -7.020 1.00 69.94 199 PHE A N 1
ATOM 1623 C CA . PHE A 1 199 ? 13.195 -11.455 -5.735 1.00 69.94 199 PHE A CA 1
ATOM 1624 C C . PHE A 1 199 ? 12.031 -11.636 -4.762 1.00 69.94 199 PHE A C 1
ATOM 1626 O O . PHE A 1 199 ? 10.906 -11.279 -5.058 1.00 69.94 199 PHE A O 1
ATOM 1633 N N . SER A 1 200 ? 12.247 -12.222 -3.589 1.00 68.62 200 SER A N 1
ATOM 1634 C CA . SER A 1 200 ? 11.216 -12.198 -2.549 1.00 68.62 200 SER A CA 1
ATOM 1635 C C . SER A 1 200 ? 10.754 -10.755 -2.282 1.00 68.62 200 SER A C 1
ATOM 1637 O O . SER A 1 200 ? 11.543 -9.813 -2.416 1.00 68.62 200 SER A O 1
ATOM 1639 N N . ARG A 1 201 ? 9.517 -10.584 -1.799 1.00 64.94 201 ARG A N 1
ATOM 1640 C CA . ARG A 1 201 ? 8.878 -9.282 -1.507 1.00 64.94 201 ARG A CA 1
ATOM 1641 C C . ARG A 1 201 ? 9.772 -8.268 -0.764 1.00 64.94 201 ARG A C 1
ATOM 1643 O O . ARG A 1 201 ? 9.644 -7.065 -0.992 1.00 64.94 201 ARG A O 1
ATOM 1650 N N . PHE A 1 202 ? 10.686 -8.742 0.089 1.00 66.62 202 PHE A N 1
ATOM 1651 C CA . PHE A 1 202 ? 11.567 -7.929 0.941 1.00 66.62 202 PHE A CA 1
ATOM 1652 C C . PHE A 1 202 ? 13.069 -8.134 0.687 1.00 66.62 202 PHE A C 1
ATOM 1654 O O . PHE A 1 202 ? 13.853 -8.196 1.632 1.00 66.62 202 PHE A O 1
ATOM 1661 N N . LYS A 1 203 ? 13.504 -8.258 -0.572 1.00 76.25 203 LYS A N 1
ATOM 1662 C CA . LYS A 1 203 ? 14.948 -8.316 -0.860 1.00 76.25 203 LYS A CA 1
ATOM 1663 C C . LYS A 1 203 ? 15.690 -7.026 -0.516 1.00 76.25 203 LYS A C 1
ATOM 1665 O O . LYS A 1 203 ? 15.127 -5.927 -0.531 1.00 76.25 203 LYS A O 1
ATOM 1670 N N . ASP A 1 204 ? 16.977 -7.197 -0.229 1.00 85.25 204 ASP A N 1
ATOM 1671 C CA . ASP A 1 204 ? 17.905 -6.116 0.061 1.00 85.25 204 ASP A CA 1
ATOM 1672 C C . ASP A 1 204 ? 18.052 -5.161 -1.135 1.00 85.25 204 ASP A C 1
ATOM 1674 O O . ASP A 1 204 ? 17.763 -5.489 -2.294 1.00 85.25 204 ASP A O 1
ATOM 1678 N N . LEU A 1 205 ? 18.497 -3.944 -0.833 1.00 86.00 205 LEU A N 1
ATOM 1679 C CA . LEU A 1 205 ? 18.627 -2.883 -1.821 1.00 86.00 205 LEU A CA 1
ATOM 1680 C C . LEU A 1 205 ? 19.631 -3.238 -2.928 1.00 86.00 205 LEU A C 1
ATOM 1682 O O . LEU A 1 205 ? 19.375 -2.904 -4.081 1.00 86.00 205 LEU A O 1
ATOM 1686 N N . VAL A 1 206 ? 20.730 -3.932 -2.615 1.00 87.69 206 VAL A N 1
ATOM 1687 C CA . VAL A 1 206 ? 21.794 -4.252 -3.584 1.00 87.69 206 VAL A CA 1
ATOM 1688 C C . VAL A 1 206 ? 21.273 -5.213 -4.646 1.00 87.69 206 VAL A C 1
ATOM 1690 O O . VAL A 1 206 ? 21.408 -4.946 -5.840 1.00 87.69 206 VAL A O 1
ATOM 1693 N N . SER A 1 207 ? 20.593 -6.282 -4.227 1.00 88.50 207 SER A N 1
ATOM 1694 C CA . SER A 1 207 ? 19.923 -7.209 -5.144 1.00 88.50 207 SER A CA 1
ATOM 1695 C C . SER A 1 207 ? 18.924 -6.485 -6.052 1.00 88.50 207 SER A C 1
ATOM 1697 O O . SER A 1 207 ? 18.886 -6.724 -7.260 1.00 88.50 207 SER A O 1
ATOM 1699 N N . CYS A 1 208 ? 18.142 -5.554 -5.492 1.00 89.19 208 CYS A N 1
ATOM 1700 C CA . CYS A 1 208 ? 17.184 -4.771 -6.270 1.00 89.19 208 CYS A CA 1
ATOM 1701 C C . CYS A 1 208 ? 17.872 -3.832 -7.276 1.00 89.19 208 CYS A C 1
ATOM 1703 O O . CYS A 1 208 ? 17.395 -3.706 -8.402 1.00 89.19 208 CYS A O 1
ATOM 1705 N N . VAL A 1 209 ? 18.994 -3.202 -6.912 1.00 91.69 209 VAL A N 1
ATOM 1706 C CA . VAL A 1 209 ? 19.792 -2.380 -7.838 1.00 91.69 209 VAL A CA 1
ATOM 1707 C C . VAL A 1 209 ? 20.325 -3.234 -8.988 1.00 91.69 209 VAL A C 1
ATOM 1709 O O . VAL A 1 209 ? 20.155 -2.852 -10.142 1.00 91.69 209 VAL A O 1
ATOM 1712 N N . ASN A 1 210 ? 20.889 -4.411 -8.709 1.00 91.19 210 ASN A N 1
ATOM 1713 C CA . ASN A 1 210 ? 21.390 -5.318 -9.750 1.00 91.19 210 ASN A CA 1
ATOM 1714 C C . ASN A 1 210 ? 20.275 -5.771 -10.708 1.00 91.19 210 ASN A C 1
ATOM 1716 O O . ASN A 1 210 ? 20.458 -5.794 -11.928 1.00 91.19 210 ASN A O 1
ATOM 1720 N N . GLY A 1 211 ? 19.092 -6.071 -10.168 1.00 91.44 211 GLY A N 1
ATOM 1721 C CA . GLY A 1 211 ? 17.906 -6.357 -10.973 1.00 91.44 211 GLY A CA 1
ATOM 1722 C C . GLY A 1 211 ? 17.499 -5.180 -11.860 1.00 91.44 211 GLY A C 1
ATOM 1723 O O . GLY A 1 211 ? 17.228 -5.356 -13.046 1.00 91.44 211 GLY A O 1
ATOM 1724 N N . LEU A 1 212 ? 17.513 -3.963 -11.315 1.00 93.56 212 LEU A N 1
ATOM 1725 C CA . LEU A 1 212 ? 17.184 -2.751 -12.060 1.00 93.56 212 LEU A CA 1
ATOM 1726 C C . LEU A 1 212 ? 18.208 -2.446 -13.165 1.00 93.56 212 LEU A C 1
ATOM 1728 O O . LEU A 1 212 ? 17.821 -2.063 -14.266 1.00 93.56 212 LEU A O 1
ATOM 1732 N N . VAL A 1 213 ? 19.501 -2.663 -12.907 1.00 93.50 213 VAL A N 1
ATOM 1733 C CA . VAL A 1 213 ? 20.564 -2.560 -13.921 1.00 93.50 213 VAL A CA 1
ATOM 1734 C C . VAL A 1 213 ? 20.338 -3.571 -15.043 1.00 93.50 213 VAL A C 1
ATOM 1736 O O . VAL A 1 213 ? 20.430 -3.213 -16.213 1.00 93.50 213 VAL A O 1
ATOM 1739 N N . SER A 1 214 ? 19.959 -4.806 -14.708 1.00 93.56 214 SER A N 1
ATOM 1740 C CA . SER A 1 214 ? 19.644 -5.836 -15.708 1.00 93.56 214 SER A CA 1
ATOM 1741 C C . SER A 1 214 ? 18.482 -5.407 -16.612 1.00 93.56 214 SER A C 1
ATOM 1743 O O . SER A 1 214 ? 18.551 -5.546 -17.831 1.00 93.56 214 SER A O 1
ATOM 1745 N N . VAL A 1 215 ? 17.443 -4.793 -16.038 1.00 94.56 215 VAL A N 1
ATOM 1746 C CA . VAL A 1 215 ? 16.339 -4.203 -16.810 1.00 94.56 215 VAL A CA 1
ATOM 1747 C C . VAL A 1 215 ? 16.812 -3.053 -17.699 1.00 94.56 215 VAL A C 1
ATOM 1749 O O . VAL A 1 215 ? 16.396 -2.969 -18.852 1.00 94.56 215 VAL A O 1
ATOM 1752 N N . LEU A 1 216 ? 17.695 -2.178 -17.211 1.00 93.25 216 LEU A N 1
ATOM 1753 C CA . LEU A 1 216 ? 18.262 -1.107 -18.034 1.00 93.25 216 LEU A CA 1
ATOM 1754 C C . LEU A 1 216 ? 19.034 -1.667 -19.234 1.00 93.25 216 LEU A C 1
ATOM 1756 O O . LEU A 1 216 ? 18.874 -1.141 -20.329 1.00 93.25 216 LEU A O 1
ATOM 1760 N N . VAL A 1 217 ? 19.794 -2.754 -19.071 1.00 92.69 217 VAL A N 1
ATOM 1761 C CA . VAL A 1 217 ? 20.482 -3.433 -20.187 1.00 92.69 217 VAL A CA 1
ATOM 1762 C C . VAL A 1 217 ? 19.485 -3.945 -21.229 1.00 92.69 217 VAL A C 1
ATOM 1764 O O . VAL A 1 217 ? 19.680 -3.725 -22.422 1.00 92.69 217 VAL A O 1
ATOM 1767 N N . ILE A 1 218 ? 18.373 -4.546 -20.796 1.00 92.62 218 ILE A N 1
ATOM 1768 C CA . ILE A 1 218 ? 17.292 -4.968 -21.701 1.00 92.62 218 ILE A CA 1
ATOM 1769 C C . ILE A 1 218 ? 16.754 -3.758 -22.483 1.00 92.62 218 ILE A C 1
ATOM 1771 O O . ILE A 1 218 ? 16.641 -3.809 -23.707 1.00 92.62 218 ILE A O 1
ATOM 1775 N N . LEU A 1 219 ? 16.487 -2.631 -21.816 1.00 92.06 219 LEU A N 1
ATOM 1776 C CA . LEU A 1 219 ? 16.042 -1.410 -22.501 1.00 92.06 219 LEU A CA 1
ATOM 1777 C C . LEU A 1 219 ? 17.094 -0.885 -23.483 1.00 92.06 219 LEU A C 1
ATOM 1779 O O . LEU A 1 219 ? 16.740 -0.482 -24.587 1.00 92.06 219 LEU A O 1
ATOM 1783 N N . ILE A 1 220 ? 18.378 -0.919 -23.119 1.00 90.12 220 ILE A N 1
ATOM 1784 C CA . ILE A 1 220 ? 19.477 -0.510 -24.000 1.00 90.12 220 ILE A CA 1
ATOM 1785 C C . ILE A 1 220 ? 19.469 -1.335 -25.289 1.00 90.12 220 ILE A C 1
ATOM 1787 O O . ILE A 1 220 ? 19.724 -0.771 -26.343 1.00 90.12 220 ILE A O 1
ATOM 1791 N N . ILE A 1 221 ? 19.145 -2.627 -25.238 1.00 88.56 221 ILE A N 1
ATOM 1792 C CA . ILE A 1 221 ? 19.090 -3.491 -26.425 1.00 88.56 221 ILE A CA 1
ATOM 1793 C C . ILE A 1 221 ? 17.819 -3.228 -27.250 1.00 88.56 221 ILE A C 1
ATOM 1795 O O . ILE A 1 221 ? 17.895 -3.131 -28.475 1.00 88.56 221 ILE A O 1
ATOM 1799 N N . HIS A 1 222 ? 16.663 -3.064 -26.600 1.00 87.56 222 HIS A N 1
ATOM 1800 C CA . HIS A 1 222 ? 15.358 -3.047 -27.276 1.00 87.56 222 HIS A CA 1
ATOM 1801 C C . HIS A 1 222 ? 14.833 -1.662 -27.680 1.00 87.56 222 HIS A C 1
ATOM 1803 O O . HIS A 1 222 ? 14.070 -1.558 -28.641 1.00 87.56 222 HIS A O 1
ATOM 1809 N N . VAL A 1 223 ? 15.207 -0.587 -26.982 1.00 85.69 223 VAL A N 1
ATOM 1810 C CA . VAL A 1 223 ? 14.758 0.774 -27.324 1.00 85.69 223 VAL A CA 1
ATOM 1811 C C . VAL A 1 223 ? 15.417 1.195 -28.637 1.00 85.69 223 VAL A C 1
ATOM 1813 O O . VAL A 1 223 ? 16.632 1.108 -28.714 1.00 85.69 223 VAL A O 1
ATOM 1816 N N . PRO A 1 224 ? 14.707 1.675 -29.671 1.00 82.88 224 PRO A N 1
ATOM 1817 C CA . PRO A 1 224 ? 15.330 2.054 -30.942 1.00 82.88 224 PRO A CA 1
ATOM 1818 C C . PRO A 1 224 ? 16.494 3.049 -30.794 1.00 82.88 224 PRO A C 1
ATOM 1820 O O . PRO A 1 224 ? 16.415 3.984 -30.000 1.00 82.88 224 PRO A O 1
ATOM 1823 N N . THR A 1 225 ? 17.546 2.899 -31.605 1.00 80.00 225 THR A N 1
ATOM 1824 C CA . THR A 1 225 ? 18.773 3.727 -31.548 1.00 80.00 225 THR A CA 1
ATOM 1825 C C . THR A 1 225 ? 18.506 5.227 -31.658 1.00 80.00 225 THR A C 1
ATOM 1827 O O . THR A 1 225 ? 19.149 6.010 -30.971 1.00 80.00 225 THR A O 1
ATOM 1830 N N . ARG A 1 226 ? 17.490 5.634 -32.432 1.00 77.94 226 ARG A N 1
ATOM 1831 C CA . ARG A 1 226 ? 17.036 7.037 -32.546 1.00 77.94 226 ARG A CA 1
ATOM 1832 C C . ARG A 1 226 ? 16.594 7.677 -31.222 1.00 77.94 226 ARG A C 1
ATOM 1834 O O . ARG A 1 226 ? 16.496 8.895 -31.151 1.00 77.94 226 ARG A O 1
ATOM 1841 N N . PHE A 1 227 ? 16.287 6.865 -30.212 1.00 76.94 227 PHE A N 1
ATOM 1842 C CA . PHE A 1 227 ? 15.907 7.307 -28.872 1.00 76.94 227 PHE A CA 1
ATOM 1843 C C . PHE A 1 227 ? 17.033 7.118 -27.850 1.00 76.94 227 PHE A C 1
ATOM 1845 O O . PHE A 1 227 ? 16.812 7.358 -26.674 1.00 76.94 227 PHE A O 1
ATOM 1852 N N . ARG A 1 228 ? 18.229 6.672 -28.252 1.00 81.75 228 ARG A N 1
ATOM 1853 C CA . ARG A 1 228 ? 19.388 6.513 -27.361 1.00 81.75 228 ARG A CA 1
ATOM 1854 C C . ARG A 1 228 ? 20.305 7.727 -27.493 1.00 81.75 228 ARG A C 1
ATOM 1856 O O . ARG A 1 228 ? 20.525 8.229 -28.590 1.00 81.75 228 ARG A O 1
ATOM 1863 N N . LYS A 1 229 ? 20.900 8.165 -26.383 1.00 77.31 229 LYS A N 1
ATOM 1864 C CA . LYS A 1 229 ? 21.946 9.208 -26.353 1.00 77.31 229 LYS A CA 1
ATOM 1865 C C . LYS A 1 229 ? 23.350 8.683 -26.668 1.00 77.31 229 LYS A C 1
ATOM 1867 O O . LYS A 1 229 ? 24.322 9.428 -26.599 1.00 77.31 229 LYS A O 1
ATOM 1872 N N . PHE A 1 230 ? 23.465 7.400 -26.976 1.00 75.00 230 PHE A N 1
ATOM 1873 C CA . PHE A 1 230 ? 24.723 6.714 -27.218 1.00 75.00 230 PHE A CA 1
ATOM 1874 C C . PHE A 1 230 ? 24.556 5.743 -28.384 1.00 75.00 230 PHE A C 1
ATOM 1876 O O . PHE A 1 230 ? 23.474 5.195 -28.607 1.00 75.00 230 PHE A O 1
ATOM 1883 N N . ASN A 1 231 ? 25.652 5.508 -29.098 1.00 69.75 231 ASN A N 1
ATOM 1884 C CA . ASN A 1 231 ? 25.736 4.449 -30.088 1.00 69.75 231 ASN A CA 1
ATOM 1885 C C . ASN A 1 231 ? 26.439 3.255 -29.453 1.00 69.75 231 ASN A C 1
ATOM 1887 O O . ASN A 1 231 ? 27.572 3.372 -28.989 1.00 69.75 231 ASN A O 1
ATOM 1891 N N . VAL A 1 232 ? 25.763 2.110 -29.444 1.00 67.50 232 VAL A N 1
ATOM 1892 C CA . VAL A 1 232 ? 26.442 0.829 -29.261 1.00 67.50 232 VAL A CA 1
ATOM 1893 C C . VAL A 1 232 ? 27.006 0.495 -30.631 1.00 67.50 232 VAL A C 1
ATOM 1895 O O . VAL A 1 232 ? 26.253 0.156 -31.540 1.00 67.50 232 VAL A O 1
ATOM 1898 N N . CYS A 1 233 ? 28.301 0.723 -30.827 1.00 60.16 233 CYS A N 1
ATOM 1899 C CA . CYS A 1 233 ? 28.973 0.173 -31.992 1.00 60.16 233 CYS A CA 1
ATOM 1900 C C . CYS A 1 233 ? 29.102 -1.328 -31.752 1.00 60.16 233 CYS A C 1
ATOM 1902 O O . CYS A 1 233 ? 29.862 -1.736 -30.874 1.00 60.16 233 CYS A O 1
ATOM 1904 N N . ASP A 1 234 ? 28.372 -2.130 -32.518 1.00 52.25 234 ASP A N 1
ATOM 1905 C CA . ASP A 1 234 ? 28.680 -3.547 -32.644 1.00 52.25 234 ASP A CA 1
ATOM 1906 C C . ASP A 1 234 ? 30.032 -3.630 -33.373 1.00 52.25 234 ASP A C 1
ATOM 1908 O O . ASP A 1 234 ? 30.107 -3.447 -34.589 1.00 52.25 234 ASP A O 1
ATOM 1912 N N . ASP A 1 235 ? 31.135 -3.790 -32.634 1.00 47.38 235 ASP A N 1
ATOM 1913 C CA . ASP A 1 235 ? 32.401 -4.196 -33.249 1.00 47.38 235 ASP A CA 1
ATOM 1914 C C . ASP A 1 235 ? 32.201 -5.652 -33.708 1.00 47.38 235 ASP A C 1
ATOM 1916 O O . ASP A 1 235 ? 31.936 -6.504 -32.859 1.00 47.38 235 ASP A O 1
ATOM 1920 N N . PRO A 1 236 ? 32.304 -5.975 -35.011 1.00 55.41 236 PRO A N 1
ATOM 1921 C CA . PRO A 1 236 ? 32.019 -7.310 -35.556 1.00 55.41 236 PRO A CA 1
ATOM 1922 C C . PRO A 1 236 ? 33.039 -8.391 -35.140 1.00 55.41 236 PRO A C 1
ATOM 1924 O O . PRO A 1 236 ? 33.157 -9.424 -35.795 1.00 55.41 236 PRO A O 1
ATOM 1927 N N . ARG A 1 237 ? 33.832 -8.141 -34.093 1.00 45.00 237 ARG A N 1
ATOM 1928 C CA . ARG A 1 237 ? 34.903 -9.009 -33.589 1.00 45.00 237 ARG A CA 1
ATOM 1929 C C . ARG A 1 237 ? 34.508 -9.845 -32.366 1.00 45.00 237 ARG A C 1
ATOM 1931 O O . ARG A 1 237 ? 35.379 -10.522 -31.822 1.00 45.00 237 ARG A O 1
ATOM 1938 N N . PHE A 1 238 ? 33.233 -9.830 -31.974 1.00 41.97 238 PHE A N 1
ATOM 1939 C CA . PHE A 1 238 ? 32.651 -10.765 -31.008 1.00 41.97 238 PHE A CA 1
ATOM 1940 C C . PHE A 1 238 ? 31.449 -11.488 -31.609 1.00 41.97 238 PHE A C 1
ATOM 1942 O O . PHE A 1 238 ? 30.604 -10.802 -32.225 1.00 41.97 238 PHE A O 1
#

Organism: Punica granatum (NCBI:txid22663)

Foldseek 3Di:
DDDPVVVVVLVVLLVVLLVCVVPQWVDDPVLSVQLSVLCNVCVVVLVVVCVPDPPAHNLLSSLLVSLLSSLLSVQLPDDDVPCPPDPPPPSTDDSVSSCVSSVHDPLVSLVCNVVSCVSCVVVCCVPRNPCSVVSSCSVLVNVLVVLLVVLLVVLVVVLCVWFAADPPDPPVCPVVVVVSVVLSVVLSVQLVVCCPPVNPSRDDSVVSVVSSVVSVVVSVVPPDPNRTPDDPPPPVPD

Secondary structure (DSSP, 8-state):
---THHHHHHHHHHHHHHHHHHHHH---HHHHHHHHHHHHHHHHHHHHHHTT-SSS-HHHHHHHHHHHHHHHHHHHTT--TT-TTS-----S--HHHHHHHTT--HHHHHHHHHHHHHHTHHHHHHHH-TTHHHHH-HHHHHHHHHHHHHHHHHHHHHHHHHHPPPS--TTSHHHHHHHHHHHHHHHHHHHHHHHHHTS-TT--HHHHHHHHHHHHHHHHHHS-GGG-SS-----TT-

Sequence (238 aa):
MDSPADSGEIDAVESRFTEFCKNVLSLDESTFSQSVKLFRETKHLMLSNLSTVGSITAEEAERYWFSFVLYCVRRLSGRSSEDEHTESKDDGFTLCQILRLANLNLVDFFKELPQYLIKARAILDHMYGADWKSKLETKEMQANFVHLNLLSQYYKRTYRELFHANEDKQSALVSTTELVNDYQRFGWLLFLAVRGHAFSRFKDLVSCVNGLVSVLVILIIHVPTRFRKFNVCDDPRF

Radius of gyration: 23.78 Å; chains: 1; bounding box: 60×44×73 Å

=== Feature glossary ===
Legend for the data blocks above and below:

— What the protein is —

The amino-acid sequence is the protein's primary structure: the linear order of residues from the N-terminus to the C-terminus, written in one-letter code. Everything else here — the 3D coordinates, the secondary structure, the domain annotations — is ultimately a consequence of this string.

Database cross-references. InterPro integrates a dozen domain/family signature databases into unified entries with residue-range hits. GO terms attach function/process/location labels with evidence codes. CATH codes position the fold in a four-level structural taxonomy. Organism is the NCBI-taxonomy species name.

— Where its atoms are —

The mmCIF block holds the 3D Cartesian coordinates of each backbone atom (N, Cα, C, O) in ångströms. mmCIF is the PDB's canonical archive format — a tagged-loop text representation of the atomic model.

The six renders are orthographic views along the three Cartesian axes in both directions. Representation (cartoon, sticks, or surface) and color scheme (sequence-rainbow or by-chain) vary across proteins so the training set covers all the common visualization conventions.

— Local backbone conformation —

Secondary structure is the local, repeating backbone conformation. DSSP classifies it into eight states by reading the hydrogen-bond network: three helix types (H, G, I), two β types (E, B), two non-regular types (T, S), and unstructured coil (-).

SS3 is a coarse helix/strand/coil call (letters a/b/c) made by the P-SEA algorithm from inter-Cα distances and dihedrals. It is less detailed than DSSP but needs only Cα positions.

Backbone dihedral angles. Every residue except chain termini has a φ (preceding-C → N → Cα → C) and a ψ (N → Cα → C → next-N). They are reported in degrees following the IUPAC sign convention. Secondary structure is essentially a statement about which (φ, ψ) basin each residue occupies.

— Global shape and packing —

The geometric summary reports three shape descriptors. Rg (radius of gyration) measures how spread out the Cα atoms are about their centre of mass; compact globular proteins have small Rg, elongated or unfolded ones large. Cα contacts (<8 Å, |i−j|>4) count long-range residue pairs in spatial proximity — high for tightly packed folds, near zero for rods or random coil. The bounding-box extents give the protein's footprint along x, y, z in Å.

Solvent accessibility: the surface area of each residue that a 1.4 Å water probe can touch, in Å². When only backbone atoms are present the absolute values are lower than full-atom SASA (side chains contribute most of the area) and are flagged as backbone-only.

Plot images: a contact map (which residues are close in 3D, as an N×N binary image), a Ramachandran scatter (backbone torsion angles, revealing secondary-structure composition at a glance), and — for AlphaFold structures — a PAE heatmap (pairwise prediction confidence).

— Structural neighborhood —

Foldseek's 3Di representation compresses backbone geometry into a per-residue letter drawn from a learned twenty-state alphabet. It captures the tertiary interaction pattern around each residue — which residues are packed against it in space, regardless of where they are in sequence.

Structural nearest neighbors (via Foldseek easy-search vs the PDB). Reported per hit: target PDB id, E-value, and alignment TM-score. A TM-score above ~0.5 is the conventional threshold for 'same fold'.

— Confidence and disorder —

pLDDT (predicted Local Distance Difference Test) is AlphaFold's per-residue confidence score, ranging from 0 to 100. Values above 90 indicate high confidence (typically well-packed cores); 70–90 is confident; 50–70 low confidence; below 50 usually means the region is disordered or the prediction is unreliable there. AlphaFold stores pLDDT in the mmCIF B-factor column.

For experimental (PDB) structures, the B-factor (temperature factor) quantifies the positional spread of each atom in the crystal — a combination of thermal vibration and static disorder — in units of Å². High B-factors mark flexible loops or poorly resolved regions; low B-factors mark the rigid, well-ordered core.

Predicted Aligned Error (PAE) is an AlphaFold confidence matrix: entry (i, j) is the expected error in the position of residue j, in ångströms, when the prediction is superimposed on the true structure at residue i. Low PAE within a block of residues means that block is internally rigid and well-predicted; high PAE between two blocks means their relative placement is uncertain even if each block individually is confident.